Protein AF-A0AB36YIX5-F1 (afdb_monomer_lite)

Sequence (199 aa):
MNTWSRRALLAAGFSLTVTSAAFAALSDVDPGPYTFATGGYPMWYKDSLDQSLELCQSRATSTRAPGAPGAPAYMCTLLPEPGIYDDALPLVFPDNWPPEMFWFLAETSIPQVGNSGYELEVYVAGIEAAFAAENPVDGDQQSFARIRIRASVPRTGTYTITHPYGVETVNVTTAGRRAINITRDIGIGAPGNFQGALG

Secondary structure (DSSP, 8-state):
--PPP--------------------EEEE------GGGTTS-SEEEETTS-EEE-----PBPSSSPPBTTB--BSS----BTTTB-TTS--BTTTB--SEEEEEEEEEEEPPSTT---EEEEEEEEEEEEETTSS--TT-EEEEEEEEEEEEESS-EEEEEEETTEEEEEEESS-EEEEEEEEEEE---STT-TTGGG-

Radius of gyration: 23.55 Å; chains: 1; bounding box: 64×79×47 Å

pLDDT: mean 87.3, std 16.33, range [36.22, 98.25]

Foldseek 3Di:
DDDDDDDDDPPPPPPPPPPPLPQQFFPDFQPDPADQVLLRGTQWIATPVRDIFGFDPDQDADPVDQADVVGGRGPWPQDDDVQAADPVDDDTPPRHHQQKTFSDKDKDWAQDDDVQQWIWHIWIWTWMWHFCVSGSDPQRTWTWIKTWTFIAHADFAWDWDDDPRGIDIDGQPDGGGRSPTDMDTFQTDRRSPHCRRRD

Structure (mmCIF, N/CA/C/O backbone):
data_AF-A0AB36YIX5-F1
#
_entry.id   AF-A0AB36YIX5-F1
#
loop_
_atom_site.group_PDB
_atom_site.id
_atom_site.type_symbol
_atom_site.label_atom_id
_atom_site.label_alt_id
_atom_site.label_comp_id
_atom_site.label_asym_id
_atom_site.label_entity_id
_atom_site.label_seq_id
_atom_site.pdbx_PDB_ins_code
_atom_site.Cartn_x
_atom_site.Cartn_y
_atom_site.Cartn_z
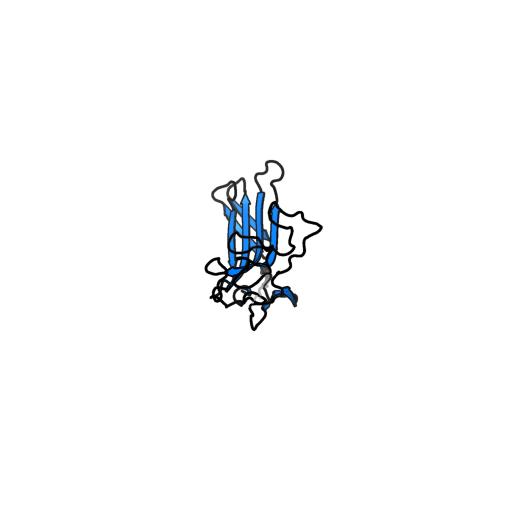_atom_site.occupancy
_atom_site.B_iso_or_equiv
_atom_site.auth_seq_id
_atom_site.auth_comp_id
_atom_site.auth_asym_id
_atom_site.auth_atom_id
_atom_site.pdbx_PDB_model_num
ATOM 1 N N . MET A 1 1 ? -45.916 -58.597 30.330 1.00 36.22 1 MET A N 1
ATOM 2 C CA . MET A 1 1 ? -44.857 -58.638 29.301 1.00 36.22 1 MET A CA 1
ATOM 3 C C . MET A 1 1 ? -44.936 -57.357 28.481 1.00 36.22 1 MET A C 1
ATOM 5 O O . MET A 1 1 ? -45.981 -57.083 27.915 1.00 36.22 1 MET A O 1
ATOM 9 N N . ASN A 1 2 ? -43.847 -56.585 28.529 1.00 38.34 2 ASN A N 1
ATOM 10 C CA . ASN A 1 2 ? -43.435 -55.425 27.724 1.00 38.34 2 ASN A CA 1
ATOM 11 C C . ASN A 1 2 ? -44.326 -54.174 27.615 1.00 38.34 2 ASN A C 1
ATOM 13 O O . ASN A 1 2 ? -45.116 -53.999 26.696 1.00 38.34 2 ASN A O 1
ATOM 17 N N . THR A 1 3 ? -44.029 -53.226 28.506 1.00 40.78 3 THR A N 1
ATOM 18 C CA . THR A 1 3 ? -44.218 -51.778 28.360 1.00 40.78 3 THR A CA 1
ATOM 19 C C . THR A 1 3 ? -43.220 -51.203 27.343 1.00 40.78 3 THR A C 1
ATOM 21 O O . THR A 1 3 ? -42.011 -51.316 27.547 1.00 40.78 3 THR A O 1
ATOM 24 N N . TRP A 1 4 ? -43.691 -50.558 26.273 1.00 40.66 4 TRP A N 1
ATOM 25 C CA . TRP A 1 4 ? -42.842 -49.790 25.351 1.00 40.66 4 TRP A CA 1
ATOM 26 C C . TRP A 1 4 ? -42.808 -48.313 25.760 1.00 40.66 4 TRP A C 1
ATOM 28 O O . TRP A 1 4 ? -43.840 -47.647 25.835 1.00 40.66 4 TRP A O 1
ATOM 38 N N . SER A 1 5 ? -41.610 -47.816 26.063 1.00 46.19 5 SER A N 1
ATOM 39 C CA . SER A 1 5 ? -41.355 -46.446 26.495 1.00 46.19 5 SER A CA 1
ATOM 40 C C . SER A 1 5 ? -41.278 -45.489 25.302 1.00 46.19 5 SER A C 1
ATOM 42 O O . SER A 1 5 ? -40.559 -45.717 24.330 1.00 46.19 5 SER A O 1
ATOM 44 N N . ARG A 1 6 ? -42.013 -44.375 25.397 1.00 49.28 6 ARG A N 1
ATOM 45 C CA . ARG A 1 6 ? -41.872 -43.212 24.513 1.00 49.28 6 ARG A CA 1
ATOM 46 C C . ARG A 1 6 ? -40.511 -42.563 24.776 1.00 49.28 6 ARG A C 1
ATOM 48 O O . ARG A 1 6 ? -40.307 -42.001 25.849 1.00 49.28 6 ARG A O 1
ATOM 55 N N . ARG A 1 7 ? -39.593 -42.611 23.810 1.00 48.25 7 ARG A N 1
ATOM 56 C CA . ARG A 1 7 ? -38.389 -41.767 23.813 1.00 48.25 7 ARG A CA 1
ATOM 57 C C . ARG A 1 7 ? -38.657 -40.526 22.968 1.00 48.25 7 ARG A C 1
ATOM 59 O O . ARG A 1 7 ? -38.750 -40.613 21.749 1.00 48.25 7 ARG A O 1
ATOM 66 N N . ALA A 1 8 ? -38.802 -39.387 23.636 1.00 50.28 8 ALA A N 1
ATOM 67 C CA . ALA A 1 8 ? -38.730 -38.076 23.010 1.00 50.28 8 ALA A CA 1
ATOM 68 C C . ALA A 1 8 ? -37.264 -37.800 22.641 1.00 50.28 8 ALA A C 1
ATOM 70 O O . ALA A 1 8 ? -36.404 -37.730 23.518 1.00 50.28 8 ALA A O 1
ATOM 71 N N . LEU A 1 9 ? -36.974 -37.689 21.346 1.00 44.38 9 LEU A N 1
ATOM 72 C CA . LEU A 1 9 ? -35.690 -37.208 20.842 1.00 44.38 9 LEU A CA 1
ATOM 73 C C . LEU A 1 9 ? -35.750 -35.678 20.796 1.00 44.38 9 LEU A C 1
ATOM 75 O O . LEU A 1 9 ? -36.346 -35.097 19.894 1.00 44.38 9 LEU A O 1
ATOM 79 N N . LEU A 1 10 ? -35.153 -35.033 21.797 1.00 44.28 10 LEU A N 1
ATOM 80 C CA . LEU A 1 10 ? -34.801 -33.618 21.739 1.00 44.28 10 LEU A CA 1
ATOM 81 C C . LEU A 1 10 ? -33.599 -33.483 20.798 1.00 44.28 10 LEU A C 1
ATOM 83 O O . LEU A 1 10 ? -32.466 -33.764 21.183 1.00 44.28 10 LEU A O 1
ATOM 87 N N . ALA A 1 11 ? -33.849 -33.094 19.549 1.00 47.66 11 ALA A N 1
ATOM 88 C CA . ALA A 1 11 ? -32.796 -32.670 18.638 1.00 47.66 11 ALA A CA 1
ATOM 89 C C . ALA A 1 11 ? -32.332 -31.268 19.063 1.00 47.66 11 ALA A C 1
ATOM 91 O O . ALA A 1 11 ? -32.932 -30.261 18.692 1.00 47.66 11 ALA A O 1
ATOM 92 N N . ALA A 1 12 ? -31.288 -31.201 19.890 1.00 50.59 12 ALA A N 1
ATOM 93 C CA . ALA A 1 12 ? -30.555 -29.964 20.111 1.00 50.59 12 ALA A CA 1
ATOM 94 C C . ALA A 1 12 ? -29.824 -29.619 18.804 1.00 50.59 12 ALA A C 1
ATOM 96 O O . ALA A 1 12 ? -28.828 -30.250 18.454 1.00 50.59 1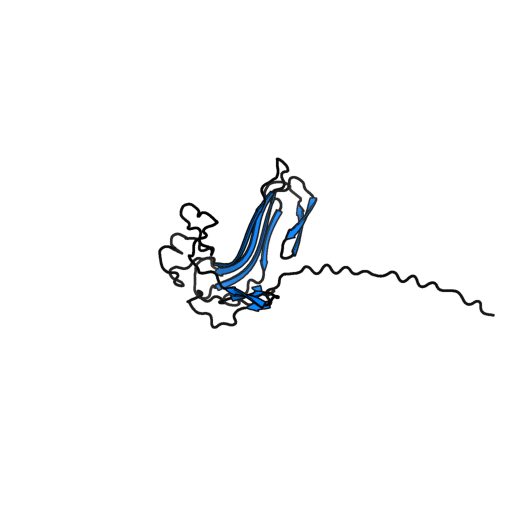2 ALA A O 1
ATOM 97 N N . GLY A 1 13 ? -30.371 -28.664 18.048 1.00 47.12 13 GLY A N 1
ATOM 98 C CA . GLY A 1 13 ? -29.724 -28.108 16.866 1.00 47.12 13 GLY A CA 1
ATOM 99 C C . GLY A 1 13 ? -28.410 -27.452 17.270 1.00 47.12 13 GLY A C 1
ATOM 100 O O . GLY A 1 13 ? -28.402 -26.421 17.938 1.00 47.12 13 GLY A O 1
ATOM 101 N N . PHE A 1 14 ? -27.297 -28.073 16.894 1.00 49.44 14 PHE A N 1
ATOM 102 C CA . PHE A 1 14 ? -25.976 -27.484 17.033 1.00 49.44 14 PHE A CA 1
ATOM 103 C C . PHE A 1 14 ? -25.785 -26.490 15.884 1.00 49.44 14 PHE A C 1
ATOM 105 O O . PHE A 1 14 ? -25.349 -26.850 14.792 1.00 49.44 14 PHE A O 1
ATOM 112 N N . SER A 1 15 ? -26.191 -25.242 16.107 1.00 45.88 15 SER A N 1
ATOM 113 C CA . SER A 1 15 ? -25.926 -24.135 15.191 1.00 45.88 15 SER A CA 1
ATOM 114 C C . SER A 1 15 ? -24.447 -23.770 15.293 1.00 45.88 15 SER A C 1
ATOM 116 O O . SER A 1 15 ? -24.057 -22.945 16.117 1.00 45.88 15 SER A O 1
ATOM 118 N N . LEU A 1 16 ? -23.602 -24.410 14.486 1.00 40.22 16 LEU A N 1
ATOM 119 C CA . LEU A 1 16 ? -22.218 -23.987 14.318 1.00 40.22 16 LEU A CA 1
ATOM 120 C C . LEU A 1 16 ? -22.225 -22.709 13.465 1.00 40.22 16 LEU A C 1
ATOM 122 O O . LEU A 1 16 ? -22.229 -22.769 12.237 1.00 40.22 16 LEU A O 1
ATOM 126 N N . THR A 1 17 ? -22.277 -21.538 14.101 1.00 44.19 17 THR A N 1
ATOM 127 C CA . THR A 1 17 ? -22.011 -20.272 13.410 1.00 44.19 17 THR A CA 1
ATOM 128 C C . THR A 1 17 ? -20.519 -20.206 13.125 1.00 44.19 17 THR A C 1
ATOM 130 O O . THR A 1 17 ? -19.742 -19.692 13.929 1.00 44.19 17 THR A O 1
ATOM 133 N N . VAL A 1 18 ? -20.103 -20.773 11.995 1.00 41.47 18 VAL A N 1
ATOM 134 C CA . VAL A 1 18 ? -18.786 -20.494 11.430 1.00 41.47 18 VAL A CA 1
ATOM 135 C C . VAL A 1 18 ? -18.845 -19.051 10.951 1.00 41.47 18 VAL A C 1
ATOM 137 O O . VAL A 1 18 ? -19.353 -18.763 9.871 1.00 41.47 18 VAL A O 1
ATOM 140 N N . THR A 1 19 ? -18.384 -18.117 11.776 1.00 43.38 19 THR A N 1
ATOM 141 C CA . THR A 1 19 ? -18.016 -16.794 11.283 1.00 43.38 19 THR A CA 1
ATOM 142 C C . THR A 1 19 ? -16.825 -17.019 10.363 1.00 43.38 19 THR A C 1
ATOM 144 O O . THR A 1 19 ? -15.695 -17.128 10.840 1.00 43.38 19 THR A O 1
ATOM 147 N N . SER A 1 20 ? -17.059 -17.178 9.056 1.00 40.56 20 SER A N 1
ATOM 148 C CA . SER A 1 20 ? -15.966 -17.066 8.099 1.00 40.56 20 SER A CA 1
ATOM 149 C C . SER A 1 20 ? -15.418 -15.658 8.278 1.00 40.56 20 SER A C 1
ATOM 151 O O . SER A 1 20 ? -16.105 -14.684 7.963 1.00 40.56 20 SER A O 1
ATOM 153 N N . ALA A 1 21 ? -14.212 -15.529 8.823 1.00 46.25 21 ALA A N 1
ATOM 154 C CA . ALA A 1 21 ? -13.433 -14.339 8.553 1.00 46.25 21 ALA A CA 1
ATOM 155 C C . ALA A 1 21 ? -13.296 -14.316 7.029 1.00 46.25 21 ALA A C 1
ATOM 157 O O . ALA A 1 21 ? -12.630 -15.179 6.458 1.00 46.25 21 ALA A O 1
ATOM 158 N N . ALA A 1 22 ? -14.029 -13.428 6.361 1.00 43.22 22 ALA A N 1
ATOM 159 C CA . ALA A 1 22 ? -13.775 -13.147 4.965 1.00 43.22 22 ALA A CA 1
ATOM 160 C C . ALA A 1 22 ? -12.403 -12.470 4.936 1.00 43.22 22 ALA A C 1
ATOM 162 O O . ALA A 1 22 ? -12.293 -11.256 5.077 1.00 43.22 22 ALA A O 1
ATOM 163 N N . PHE A 1 23 ? -11.343 -13.272 4.854 1.00 55.00 23 PHE A N 1
ATOM 164 C CA . PHE A 1 23 ? -10.085 -12.779 4.334 1.00 55.00 23 PHE A CA 1
ATOM 165 C C . PHE A 1 23 ? -10.415 -12.394 2.900 1.00 55.00 23 PHE A C 1
ATOM 167 O O . PHE A 1 23 ? -10.773 -13.265 2.106 1.00 55.00 23 PHE A O 1
ATOM 174 N N . ALA A 1 24 ? -10.400 -11.101 2.578 1.00 56.53 24 ALA A N 1
ATOM 175 C CA . ALA A 1 24 ? -10.355 -10.729 1.175 1.00 56.53 24 ALA A CA 1
ATOM 176 C C . ALA A 1 24 ? -8.998 -11.237 0.678 1.00 56.53 24 ALA A C 1
ATOM 178 O O . ALA A 1 24 ? -7.955 -10.655 0.972 1.00 56.53 24 ALA A O 1
ATOM 179 N N . ALA A 1 25 ? -9.028 -12.425 0.087 1.00 74.38 25 ALA A N 1
ATOM 180 C CA . ALA A 1 25 ? -7.858 -13.130 -0.380 1.00 74.38 25 ALA A CA 1
ATOM 181 C C . ALA A 1 25 ? -7.600 -12.712 -1.823 1.00 74.38 25 ALA A C 1
ATOM 183 O O . ALA A 1 25 ? -8.529 -12.610 -2.636 1.00 74.38 25 ALA A O 1
ATOM 184 N N . LEU A 1 26 ? -6.331 -12.462 -2.120 1.00 88.75 26 LEU A N 1
ATOM 185 C CA . LEU A 1 26 ? -5.879 -12.346 -3.492 1.00 88.75 26 LEU A CA 1
ATOM 186 C C . LEU A 1 26 ? -5.980 -13.732 -4.127 1.00 88.75 26 LEU A C 1
ATOM 188 O O . LEU A 1 26 ? -5.626 -14.735 -3.512 1.00 88.75 26 LEU A O 1
ATOM 192 N N . SER A 1 27 ? -6.545 -13.788 -5.326 1.00 93.25 27 SER A N 1
ATOM 193 C CA . SER A 1 27 ? -6.766 -15.034 -6.052 1.00 93.25 27 SER A CA 1
ATOM 194 C C . SER A 1 27 ? -5.593 -15.383 -6.958 1.00 93.25 27 SER A C 1
ATOM 196 O O . SER A 1 27 ? -5.349 -16.564 -7.195 1.00 93.25 27 SER A O 1
ATOM 198 N N . ASP A 1 28 ? -4.881 -14.372 -7.461 1.00 95.69 28 ASP A N 1
ATOM 199 C CA . ASP A 1 28 ? -3.805 -14.555 -8.426 1.00 95.69 28 ASP A CA 1
ATOM 200 C C . ASP A 1 28 ? -2.850 -13.349 -8.453 1.00 95.69 28 ASP A C 1
ATOM 202 O O . ASP A 1 28 ? -3.170 -12.256 -7.968 1.00 95.69 28 ASP A O 1
ATOM 206 N N . VAL A 1 29 ? -1.683 -13.550 -9.054 1.00 96.38 29 VAL A N 1
ATOM 207 C CA . VAL A 1 29 ? -0.648 -12.535 -9.282 1.00 96.38 29 VAL A CA 1
ATOM 208 C C . VAL A 1 29 ? -0.112 -12.679 -10.703 1.00 96.38 29 VAL A C 1
ATOM 210 O O . VAL A 1 29 ? -0.074 -13.788 -11.235 1.00 96.38 29 VAL A O 1
ATOM 213 N N . ASP A 1 30 ? 0.310 -11.574 -11.321 1.00 97.56 30 ASP A N 1
ATOM 214 C CA . ASP A 1 30 ? 0.978 -11.615 -12.625 1.00 97.56 30 ASP A CA 1
ATOM 215 C C . ASP A 1 30 ? 2.105 -12.670 -12.623 1.00 97.56 30 ASP A C 1
ATOM 217 O O . ASP A 1 30 ? 3.026 -12.557 -11.814 1.00 97.56 30 ASP A O 1
ATOM 221 N N . PRO A 1 31 ? 2.057 -13.701 -13.491 1.00 95.81 31 PRO A N 1
ATOM 222 C CA . PRO A 1 31 ? 3.061 -14.764 -13.509 1.00 95.81 31 PRO A CA 1
ATOM 223 C C . PRO A 1 31 ? 4.402 -14.320 -14.121 1.00 95.81 31 PRO A C 1
ATOM 225 O O . PRO A 1 31 ? 5.354 -15.105 -14.144 1.00 95.81 31 PRO A O 1
ATOM 228 N N . GLY A 1 32 ? 4.485 -13.089 -14.637 1.00 94.62 32 GLY A N 1
ATOM 229 C CA . GLY A 1 32 ? 5.664 -12.544 -15.295 1.00 94.62 32 GLY A CA 1
ATOM 230 C C . GLY A 1 32 ? 5.749 -12.898 -16.790 1.00 94.62 32 GLY A C 1
ATOM 231 O O . GLY A 1 32 ? 4.788 -13.397 -17.383 1.00 94.62 32 GLY A O 1
ATOM 232 N N . PRO A 1 33 ? 6.904 -12.652 -17.439 1.00 95.12 33 PRO A N 1
ATOM 233 C CA . PRO A 1 33 ? 8.186 -12.255 -16.849 1.00 95.12 33 PRO A CA 1
ATOM 234 C C . PRO A 1 33 ? 8.178 -10.835 -16.273 1.00 95.12 33 PRO A C 1
ATOM 236 O O . PRO A 1 33 ? 7.635 -9.913 -16.878 1.00 95.12 33 PRO A O 1
ATOM 239 N N . TYR A 1 34 ? 8.847 -10.650 -15.134 1.00 95.44 34 TYR A N 1
ATOM 240 C CA . TYR A 1 34 ? 9.014 -9.332 -14.524 1.00 95.44 34 TYR A CA 1
ATOM 241 C C . TYR A 1 34 ? 10.148 -8.572 -15.205 1.00 95.44 34 TYR A C 1
ATOM 243 O O . TYR A 1 34 ? 11.216 -9.125 -15.472 1.00 95.44 34 TYR A O 1
ATOM 251 N N . THR A 1 35 ? 9.915 -7.298 -15.507 1.00 95.19 35 THR A N 1
ATOM 252 C CA . THR A 1 35 ? 10.873 -6.455 -16.232 1.00 95.19 35 THR A CA 1
ATOM 253 C C . THR A 1 35 ? 11.180 -5.195 -15.435 1.00 95.19 35 THR A C 1
ATOM 255 O O . THR A 1 35 ? 10.469 -4.843 -14.495 1.00 95.19 35 THR A O 1
ATOM 258 N N . PHE A 1 36 ? 12.213 -4.455 -15.832 1.00 95.31 36 PHE A N 1
ATOM 259 C CA . PHE A 1 36 ? 12.545 -3.185 -15.179 1.00 95.31 36 PHE A CA 1
ATOM 260 C C . PHE A 1 36 ? 11.502 -2.082 -15.404 1.00 95.31 36 PHE A C 1
ATOM 262 O O . PHE A 1 36 ? 11.523 -1.093 -14.680 1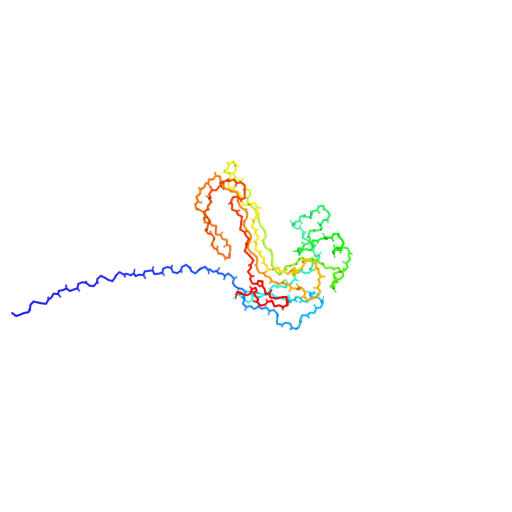.00 95.31 36 PHE A O 1
ATOM 269 N N . ALA A 1 37 ? 10.540 -2.265 -16.319 1.00 93.81 37 ALA A N 1
ATOM 270 C CA . ALA A 1 37 ? 9.392 -1.361 -16.428 1.00 93.81 37 ALA A CA 1
ATOM 271 C C . ALA A 1 37 ? 8.554 -1.331 -15.133 1.00 93.81 37 ALA A C 1
ATOM 273 O O . ALA A 1 37 ? 7.988 -0.299 -14.785 1.00 93.81 37 ALA A O 1
ATOM 274 N N . THR A 1 38 ? 8.523 -2.437 -14.383 1.00 95.50 38 THR A N 1
ATOM 275 C CA . THR A 1 38 ? 7.898 -2.538 -13.056 1.00 95.50 38 THR A CA 1
ATOM 276 C C . THR A 1 38 ? 8.898 -2.623 -11.918 1.00 95.50 38 THR A C 1
ATOM 278 O O . THR A 1 38 ? 8.508 -2.962 -10.811 1.00 95.50 38 THR A O 1
ATOM 281 N N . GLY A 1 39 ? 10.184 -2.357 -12.156 1.00 96.00 39 GLY A N 1
ATOM 282 C CA . GLY A 1 39 ? 11.221 -2.546 -11.138 1.00 96.00 39 GLY A CA 1
ATOM 283 C C . GLY A 1 39 ? 11.431 -4.008 -10.728 1.00 96.00 39 GLY A C 1
ATOM 284 O O . GLY A 1 39 ? 11.913 -4.280 -9.632 1.00 96.00 39 GLY A O 1
ATOM 285 N N . GLY A 1 40 ? 11.051 -4.959 -11.591 1.00 96.38 40 GLY A N 1
ATOM 286 C CA . GLY A 1 40 ? 11.124 -6.393 -11.303 1.00 96.38 40 GLY A CA 1
ATOM 287 C C . GLY A 1 40 ? 9.948 -6.941 -10.487 1.00 96.38 40 GLY A C 1
ATOM 288 O O . GLY A 1 40 ? 9.998 -8.096 -10.076 1.00 96.38 40 GLY A O 1
ATOM 289 N N . TYR A 1 41 ? 8.889 -6.151 -10.280 1.00 97.81 41 TYR A N 1
ATOM 290 C CA . TYR A 1 41 ? 7.667 -6.572 -9.590 1.00 97.81 41 TYR A CA 1
ATOM 291 C C . TYR A 1 41 ? 6.578 -7.095 -10.554 1.00 97.81 41 TYR A C 1
ATOM 293 O O . TYR A 1 41 ? 6.595 -6.761 -11.745 1.00 97.81 41 TYR A O 1
ATOM 301 N N . PRO A 1 42 ? 5.589 -7.861 -10.052 1.00 97.38 42 PRO A N 1
ATOM 302 C CA . PRO A 1 42 ? 4.370 -8.204 -10.783 1.00 97.38 42 PRO A CA 1
ATOM 303 C C . PRO A 1 42 ? 3.635 -6.966 -11.301 1.00 97.38 42 PRO A C 1
ATOM 305 O O . PRO A 1 42 ? 3.473 -5.983 -10.574 1.00 97.38 42 PRO A O 1
ATOM 308 N N . MET A 1 43 ? 3.115 -7.019 -12.530 1.00 96.94 43 MET A N 1
ATOM 309 C CA . MET A 1 43 ? 2.279 -5.937 -13.060 1.00 96.94 43 MET A CA 1
ATOM 310 C C . MET A 1 43 ? 1.015 -5.743 -12.226 1.00 96.94 43 MET A C 1
ATOM 312 O O . MET A 1 43 ? 0.599 -4.605 -12.040 1.00 96.94 43 MET A O 1
ATOM 316 N N . TRP A 1 44 ? 0.406 -6.824 -11.733 1.00 97.62 44 TRP A N 1
ATOM 317 C CA . TRP A 1 44 ? -0.879 -6.783 -11.041 1.00 97.62 44 TRP A CA 1
ATOM 318 C C . TRP A 1 44 ? -1.018 -7.853 -9.954 1.00 97.62 44 TRP A C 1
ATOM 320 O O . TRP A 1 44 ? -0.403 -8.918 -10.023 1.00 97.62 44 TRP A O 1
ATOM 330 N N . TYR A 1 45 ? -1.908 -7.573 -9.001 1.00 97.38 45 TYR A N 1
ATOM 331 C CA . TYR A 1 45 ? -2.547 -8.563 -8.130 1.00 97.38 45 TYR A CA 1
ATOM 332 C C . TYR A 1 45 ? -4.045 -8.586 -8.388 1.00 97.38 45 TYR A C 1
ATOM 334 O O . TYR A 1 45 ? -4.642 -7.549 -8.687 1.00 97.38 45 TYR A O 1
ATOM 342 N N . LYS A 1 46 ? -4.647 -9.767 -8.267 1.00 96.06 46 LYS A N 1
ATOM 343 C CA . LYS A 1 46 ? -6.064 -9.989 -8.531 1.00 96.06 46 LYS A CA 1
ATOM 344 C C . LYS A 1 46 ? -6.781 -10.466 -7.282 1.00 96.06 46 LYS A C 1
ATOM 346 O O . LYS A 1 46 ? -6.269 -11.307 -6.550 1.00 96.06 46 LYS A O 1
ATOM 351 N N . ASP A 1 47 ? -7.980 -9.953 -7.051 1.00 92.81 47 ASP A N 1
ATOM 352 C CA . ASP A 1 47 ? -8.835 -10.383 -5.950 1.00 92.81 47 ASP A CA 1
ATOM 353 C C . ASP A 1 47 ? -9.760 -11.557 -6.327 1.00 92.81 47 ASP A C 1
ATOM 355 O O . ASP A 1 47 ? -9.826 -12.025 -7.466 1.00 92.81 47 ASP A O 1
ATOM 359 N N . SER A 1 48 ? -10.501 -12.071 -5.347 1.00 89.81 48 SER A N 1
ATOM 360 C CA . SER A 1 48 ? -11.491 -13.140 -5.564 1.00 89.81 48 SER A CA 1
ATOM 361 C C . SER A 1 48 ? -12.687 -12.761 -6.456 1.00 89.81 48 SER A C 1
ATOM 363 O O . SER A 1 48 ? -13.464 -13.640 -6.828 1.00 89.81 48 SER A O 1
ATOM 365 N N . LEU A 1 49 ? -12.849 -11.478 -6.796 1.00 90.81 49 LEU A N 1
ATOM 366 C CA . LEU A 1 49 ? -13.895 -10.961 -7.681 1.00 90.81 49 LEU A CA 1
ATOM 367 C C . LEU A 1 49 ? -13.387 -10.756 -9.119 1.00 90.81 49 LEU A C 1
ATOM 369 O O . LEU A 1 49 ? -14.089 -10.153 -9.929 1.00 90.81 49 LEU A O 1
ATOM 373 N N . ASP A 1 50 ? -12.198 -11.282 -9.436 1.00 93.00 50 ASP A N 1
ATOM 374 C CA . ASP A 1 50 ? -11.510 -11.153 -10.728 1.00 93.00 50 ASP A CA 1
ATOM 375 C C . ASP A 1 50 ? -11.092 -9.706 -11.062 1.00 93.00 50 ASP A C 1
ATOM 377 O O . ASP A 1 50 ? -10.724 -9.393 -12.196 1.00 93.00 50 ASP A O 1
ATOM 381 N N . GLN A 1 51 ? -11.083 -8.811 -10.068 1.00 94.88 51 GLN A N 1
ATOM 382 C CA . GLN A 1 51 ? -10.569 -7.458 -10.226 1.00 94.88 51 GLN A CA 1
ATOM 383 C C . GLN A 1 51 ? -9.056 -7.457 -10.032 1.00 94.88 51 GLN A C 1
ATOM 385 O O . GLN A 1 51 ? -8.543 -7.868 -8.994 1.00 94.88 51 GLN A O 1
ATOM 390 N N . SER A 1 52 ? -8.338 -6.967 -11.042 1.00 96.88 52 SER A N 1
ATOM 391 C CA . SER A 1 52 ? -6.883 -6.809 -10.995 1.00 96.88 52 SER A CA 1
ATOM 392 C C . SER A 1 52 ? -6.519 -5.345 -10.787 1.00 96.88 52 SER A C 1
ATOM 394 O O . SER A 1 52 ? -7.072 -4.470 -11.457 1.00 96.88 52 SER A O 1
ATOM 396 N N . LEU A 1 53 ? -5.595 -5.083 -9.868 1.00 96.06 53 LEU A N 1
ATOM 397 C CA . LEU A 1 53 ? -5.013 -3.763 -9.647 1.00 96.06 53 LEU A CA 1
ATOM 398 C C . LEU A 1 53 ? -3.545 -3.795 -10.045 1.00 96.06 53 LEU A C 1
ATOM 400 O O . LEU A 1 53 ? -2.815 -4.703 -9.646 1.00 96.06 53 LEU A O 1
ATOM 404 N N . GLU A 1 54 ? -3.138 -2.820 -10.853 1.00 96.69 54 GLU A N 1
ATOM 405 C CA . GLU A 1 54 ? -1.761 -2.692 -11.320 1.00 96.69 54 GLU A CA 1
ATOM 406 C C . GLU A 1 54 ? -0.859 -2.011 -10.285 1.00 96.69 54 GLU A C 1
ATOM 408 O O . GLU A 1 54 ? -1.340 -1.263 -9.430 1.00 96.69 54 GLU A O 1
ATOM 413 N N . LEU A 1 55 ? 0.454 -2.245 -10.368 1.00 97.62 55 LEU A N 1
ATOM 414 C CA . LEU A 1 55 ? 1.423 -1.505 -9.564 1.00 97.62 55 LEU A CA 1
ATOM 415 C C . LEU A 1 55 ? 1.337 -0.021 -9.937 1.00 97.62 55 LEU A C 1
ATOM 417 O O . LEU A 1 55 ? 1.604 0.368 -11.074 1.00 97.62 55 LEU A O 1
ATOM 421 N N . CYS A 1 56 ? 0.961 0.822 -8.981 1.00 96.25 56 CYS A N 1
ATOM 422 C CA . CYS A 1 56 ? 0.629 2.212 -9.259 1.00 96.25 56 CYS A CA 1
ATOM 423 C C . CYS A 1 56 ? 1.901 3.041 -9.517 1.00 96.25 56 CYS A C 1
ATOM 425 O O . CYS A 1 56 ? 2.645 3.357 -8.592 1.00 96.25 56 CYS A O 1
ATOM 427 N N . GLN A 1 57 ? 2.130 3.433 -10.775 1.00 95.31 57 GLN A N 1
ATOM 428 C CA . GLN A 1 57 ? 3.297 4.227 -11.210 1.00 95.31 57 GLN A CA 1
ATOM 429 C C . GLN A 1 57 ? 2.939 5.632 -11.725 1.00 95.31 57 GLN A C 1
ATOM 431 O O . GLN A 1 57 ? 3.807 6.412 -12.123 1.00 95.31 57 GLN A O 1
ATOM 436 N N . SER A 1 58 ? 1.650 5.969 -11.755 1.00 92.19 58 SER A N 1
ATOM 437 C CA . SER A 1 58 ? 1.155 7.232 -12.298 1.00 92.19 58 SER A CA 1
ATOM 438 C C . SER A 1 58 ? 1.521 8.437 -11.428 1.00 92.19 58 SER A C 1
ATOM 440 O O . SER A 1 58 ? 1.274 8.468 -10.224 1.00 92.19 58 SER A O 1
ATOM 442 N N . ARG A 1 59 ? 2.008 9.495 -12.083 1.00 91.00 59 ARG A N 1
ATOM 443 C CA . ARG A 1 59 ? 2.202 10.836 -11.501 1.00 91.00 59 ARG A CA 1
ATOM 444 C C . ARG A 1 59 ? 1.010 11.766 -11.736 1.00 91.00 59 ARG A C 1
ATOM 446 O O . ARG A 1 59 ? 1.129 12.985 -11.621 1.00 91.00 59 ARG A O 1
ATOM 453 N N . ALA A 1 60 ? -0.150 11.222 -12.103 1.00 91.12 60 ALA A N 1
ATOM 454 C CA . ALA A 1 60 ? -1.368 12.016 -12.199 1.00 91.12 60 ALA A CA 1
ATOM 455 C C . ALA A 1 60 ? -1.731 12.568 -10.816 1.00 91.12 60 ALA A C 1
ATOM 457 O O . ALA A 1 60 ? -1.751 11.823 -9.836 1.00 91.12 60 ALA A O 1
ATOM 458 N N . THR A 1 61 ? -2.024 13.864 -10.731 1.00 90.50 61 THR A N 1
ATOM 459 C CA . THR A 1 61 ? -2.398 14.505 -9.471 1.00 90.50 61 THR A CA 1
ATOM 460 C C . THR A 1 61 ? -3.906 14.479 -9.253 1.00 90.50 61 THR A C 1
ATOM 462 O O . THR A 1 61 ? -4.704 14.653 -10.177 1.00 90.50 61 THR A O 1
ATOM 465 N N . SER A 1 62 ? -4.316 14.262 -8.006 1.00 88.19 62 SER A N 1
ATOM 466 C CA . SER A 1 62 ? -5.718 14.317 -7.612 1.00 88.19 62 SER A CA 1
ATOM 467 C C . SER A 1 62 ? -6.232 15.756 -7.651 1.00 88.19 62 SER A C 1
ATOM 469 O O . SER A 1 62 ? -5.653 16.658 -7.054 1.00 88.19 62 SER A O 1
ATOM 471 N N . THR A 1 63 ? -7.385 15.973 -8.285 1.00 88.38 63 THR A N 1
ATOM 472 C CA . THR A 1 63 ? -8.112 17.255 -8.208 1.00 88.38 63 THR A CA 1
ATOM 473 C C . THR A 1 63 ? -8.916 17.405 -6.914 1.00 88.38 63 THR A C 1
ATOM 475 O O . THR A 1 63 ? -9.494 18.461 -6.666 1.00 88.38 63 THR A O 1
ATOM 478 N N . ARG A 1 64 ? -8.992 16.342 -6.101 1.00 88.56 64 ARG A N 1
ATOM 479 C CA . ARG A 1 64 ? -9.828 16.262 -4.892 1.00 88.56 64 ARG A CA 1
ATOM 480 C C . ARG A 1 64 ? -9.029 16.267 -3.594 1.00 88.56 64 ARG A C 1
ATOM 482 O O . ARG A 1 64 ? -9.605 16.545 -2.548 1.00 88.56 64 ARG A O 1
ATOM 489 N N . ALA A 1 65 ? -7.741 15.943 -3.655 1.00 83.31 65 ALA A N 1
ATOM 490 C CA . ALA A 1 65 ? -6.846 15.930 -2.508 1.00 83.31 65 ALA A CA 1
ATOM 491 C C . ALA A 1 65 ? -5.702 16.924 -2.757 1.00 83.31 65 ALA A C 1
ATOM 493 O O . ALA A 1 65 ? -5.058 16.834 -3.802 1.00 83.31 65 ALA A O 1
ATOM 494 N N . PRO A 1 66 ? -5.458 17.888 -1.852 1.00 81.69 66 PRO A N 1
ATOM 495 C CA . PRO A 1 66 ? -4.305 18.770 -1.968 1.00 81.69 66 PRO A CA 1
ATOM 496 C C . PRO A 1 66 ? -3.008 17.994 -1.699 1.00 81.69 66 PRO A C 1
ATOM 498 O O . PRO A 1 66 ? -3.007 17.009 -0.963 1.00 81.69 66 PRO A O 1
ATOM 501 N N . GLY A 1 67 ? -1.902 18.455 -2.285 1.00 77.31 67 GLY A N 1
ATOM 502 C CA . GLY A 1 67 ? -0.575 17.902 -2.003 1.00 77.31 67 GLY A CA 1
ATOM 503 C C . GLY A 1 67 ? -0.062 18.359 -0.640 1.00 77.31 67 GLY A C 1
ATOM 504 O O . GLY A 1 67 ? -0.653 19.237 -0.004 1.00 77.31 67 GLY A O 1
ATOM 505 N N . ALA A 1 68 ? 1.068 17.804 -0.216 1.00 77.50 68 ALA A N 1
ATOM 506 C CA . ALA A 1 68 ? 1.796 18.279 0.955 1.00 77.50 68 ALA A CA 1
ATOM 507 C C . ALA A 1 68 ? 2.964 19.192 0.525 1.00 77.50 68 ALA A C 1
ATOM 509 O O . ALA A 1 68 ? 3.402 19.146 -0.628 1.00 77.50 68 ALA A O 1
ATOM 510 N N . PRO A 1 69 ? 3.500 20.048 1.414 1.00 78.06 69 PRO A N 1
ATOM 511 C CA . PRO A 1 69 ? 4.713 20.803 1.112 1.00 78.06 69 PRO A CA 1
ATOM 512 C C . PRO A 1 69 ? 5.851 19.862 0.690 1.00 78.06 69 PRO A C 1
ATOM 514 O O . PRO A 1 69 ? 6.230 18.980 1.453 1.00 78.06 69 PRO A O 1
ATOM 517 N N . GLY A 1 70 ? 6.381 20.046 -0.522 1.00 74.62 70 GLY A N 1
ATOM 518 C CA . GLY A 1 70 ? 7.450 19.200 -1.065 1.00 74.62 70 GLY A CA 1
ATOM 519 C C . GLY A 1 70 ? 7.007 17.833 -1.603 1.00 74.62 70 GLY A C 1
ATOM 520 O O . GLY A 1 70 ? 7.871 17.063 -1.997 1.00 74.62 70 GLY A O 1
ATOM 521 N N . ALA A 1 71 ? 5.702 17.534 -1.653 1.00 74.50 71 ALA A N 1
ATOM 522 C CA . ALA A 1 71 ? 5.182 16.292 -2.226 1.00 74.50 71 ALA A CA 1
ATOM 523 C C . ALA A 1 71 ? 3.888 16.549 -3.028 1.00 74.50 71 ALA A C 1
ATOM 525 O O . ALA A 1 71 ? 2.866 16.955 -2.454 1.00 74.50 71 ALA A O 1
ATOM 526 N N . PRO A 1 72 ? 3.890 16.327 -4.353 1.00 79.12 72 PRO A N 1
ATOM 527 C CA . PRO A 1 72 ? 2.688 16.466 -5.169 1.00 79.12 72 PRO A CA 1
ATOM 528 C C . PRO A 1 72 ? 1.572 15.505 -4.739 1.00 79.12 72 PRO A C 1
ATOM 530 O O . PRO A 1 72 ? 1.823 14.435 -4.193 1.00 79.12 72 PRO A O 1
ATOM 533 N N . ALA A 1 73 ? 0.317 15.865 -5.025 1.00 85.12 73 ALA A N 1
ATOM 534 C CA . ALA A 1 73 ? -0.858 15.033 -4.740 1.00 85.12 73 ALA A CA 1
ATOM 535 C C . ALA A 1 73 ? -1.023 13.879 -5.739 1.00 85.12 73 ALA A C 1
ATOM 537 O O . ALA A 1 73 ? -2.091 13.740 -6.342 1.00 85.12 73 ALA A O 1
ATOM 538 N N . TYR A 1 74 ? 0.033 13.111 -5.995 1.00 90.19 74 TYR A N 1
ATOM 539 C CA . TYR A 1 74 ? -0.043 11.971 -6.900 1.00 90.19 74 TYR A CA 1
ATOM 540 C C . TYR A 1 74 ? -1.119 10.984 -6.434 1.00 90.19 74 TYR A C 1
ATOM 542 O O . TYR A 1 74 ? -1.309 10.762 -5.241 1.00 90.19 74 TYR A O 1
ATOM 550 N N . MET A 1 75 ? -1.859 10.415 -7.387 1.00 88.88 75 MET A N 1
ATOM 551 C CA . MET A 1 75 ? -2.840 9.368 -7.094 1.00 88.88 75 MET A CA 1
ATOM 552 C C . MET A 1 75 ? -2.167 8.066 -6.647 1.00 88.88 75 MET A C 1
ATOM 554 O O . MET A 1 75 ? -2.765 7.310 -5.888 1.00 88.88 75 MET A O 1
ATOM 558 N N . CYS A 1 76 ? -0.937 7.825 -7.103 1.00 92.31 76 CYS A N 1
ATOM 559 C CA . CYS A 1 76 ? -0.065 6.783 -6.582 1.00 92.31 76 CYS A CA 1
ATOM 560 C C . CYS A 1 76 ? 0.826 7.355 -5.476 1.00 92.31 76 CYS A C 1
ATOM 562 O O . CYS A 1 76 ? 1.348 8.462 -5.613 1.00 92.31 76 CYS A O 1
ATOM 564 N N . THR A 1 77 ? 1.062 6.585 -4.416 1.00 90.00 77 THR A N 1
ATOM 565 C CA . THR A 1 77 ? 2.021 6.950 -3.365 1.00 90.00 77 THR A CA 1
ATOM 566 C C . THR A 1 77 ? 3.447 6.779 -3.885 1.00 90.00 77 THR A C 1
ATOM 568 O O . THR A 1 77 ? 4.038 5.714 -3.758 1.00 90.00 77 THR A O 1
ATOM 571 N N . LEU A 1 78 ? 3.978 7.828 -4.516 1.00 91.62 78 LEU A N 1
ATOM 572 C CA . LEU A 1 78 ? 5.344 7.905 -5.042 1.00 91.62 78 LEU A CA 1
ATOM 573 C C . LEU A 1 78 ? 6.107 8.978 -4.260 1.00 91.62 78 LEU A C 1
ATOM 575 O O . LEU A 1 78 ? 6.259 10.104 -4.738 1.00 91.62 78 LEU A O 1
ATOM 579 N N . LEU A 1 79 ? 6.494 8.662 -3.024 1.00 88.75 79 LEU A N 1
ATOM 580 C CA . LEU A 1 79 ? 7.085 9.639 -2.108 1.00 88.75 79 LEU A CA 1
ATOM 581 C C . LEU A 1 79 ? 8.528 9.970 -2.516 1.00 88.75 79 LEU A C 1
ATOM 583 O O . LEU A 1 79 ? 9.348 9.053 -2.568 1.00 88.75 79 LEU A O 1
ATOM 587 N N . PRO A 1 80 ? 8.857 11.249 -2.789 1.00 91.25 80 PRO A N 1
ATOM 588 C CA . PRO A 1 80 ? 10.236 11.665 -3.017 1.00 91.25 80 PRO A CA 1
ATOM 589 C C . PRO A 1 80 ? 11.106 11.369 -1.796 1.00 91.25 80 PRO A C 1
ATOM 591 O O . PRO A 1 80 ? 10.728 11.684 -0.666 1.00 91.25 80 PRO A O 1
ATOM 594 N N . GLU A 1 81 ? 12.297 10.828 -2.034 1.00 91.62 81 GLU A N 1
ATOM 595 C CA . GLU A 1 81 ? 13.284 10.559 -0.996 1.00 91.62 81 GLU A CA 1
ATOM 596 C C . GLU A 1 81 ? 14.668 11.048 -1.447 1.00 91.62 81 GLU A C 1
ATOM 598 O O . GLU A 1 81 ? 15.219 10.523 -2.421 1.00 91.62 81 GLU A O 1
ATOM 603 N N . PRO A 1 82 ? 15.248 12.066 -0.777 1.00 91.81 82 PRO A N 1
ATOM 604 C CA . PRO A 1 82 ? 16.518 12.652 -1.186 1.00 91.81 82 PRO A CA 1
ATOM 605 C C . PRO A 1 82 ? 17.638 11.614 -1.319 1.00 91.81 82 PRO A C 1
ATOM 607 O O . PRO A 1 82 ? 18.032 10.978 -0.347 1.00 91.81 82 PRO A O 1
ATOM 610 N N . GLY A 1 83 ? 18.191 11.495 -2.527 1.00 93.38 83 GLY A N 1
ATOM 611 C CA . GLY A 1 83 ? 19.260 10.542 -2.840 1.00 93.38 83 GLY A CA 1
ATOM 612 C C . GLY A 1 83 ? 18.787 9.144 -3.252 1.00 93.38 83 GLY A C 1
ATOM 613 O O . GLY A 1 83 ? 19.641 8.339 -3.609 1.00 93.38 83 GLY A O 1
ATOM 614 N N . ILE A 1 84 ? 17.475 8.872 -3.244 1.00 94.81 84 ILE A N 1
ATOM 615 C CA . ILE A 1 84 ? 16.879 7.596 -3.679 1.00 94.81 84 ILE A CA 1
ATOM 616 C C . ILE A 1 84 ? 15.891 7.814 -4.831 1.00 94.81 84 ILE A C 1
ATOM 618 O O . ILE A 1 84 ? 16.032 7.211 -5.893 1.00 94.81 84 ILE A O 1
ATOM 622 N N . TYR A 1 85 ? 14.906 8.696 -4.644 1.00 94.94 85 TYR A N 1
ATOM 623 C CA . TYR A 1 85 ? 13.889 8.990 -5.649 1.00 94.94 85 TYR A CA 1
ATOM 624 C C . TYR A 1 85 ? 13.603 10.488 -5.739 1.00 94.94 85 TYR A C 1
ATOM 626 O O . TYR A 1 85 ? 13.123 11.111 -4.791 1.00 94.94 85 TYR A O 1
ATOM 634 N N . ASP A 1 86 ? 13.868 11.046 -6.915 1.00 94.19 86 ASP A N 1
ATOM 635 C CA . ASP A 1 86 ? 13.500 12.394 -7.330 1.00 94.19 86 ASP A CA 1
ATOM 636 C C . ASP A 1 86 ? 12.315 12.310 -8.306 1.00 94.19 86 ASP A C 1
ATOM 638 O O . ASP A 1 86 ? 12.413 11.775 -9.419 1.00 94.19 86 ASP A O 1
ATOM 642 N N . ASP A 1 87 ? 11.169 12.848 -7.892 1.00 92.69 87 ASP A N 1
ATOM 643 C CA . ASP A 1 87 ? 9.939 12.824 -8.679 1.00 92.69 87 ASP A CA 1
ATOM 644 C C . ASP A 1 87 ? 9.942 13.816 -9.856 1.00 92.69 87 ASP A C 1
ATOM 646 O O . ASP A 1 87 ? 9.064 13.740 -10.724 1.00 92.69 87 ASP A O 1
ATOM 650 N N . ALA A 1 88 ? 10.959 14.680 -9.957 1.00 92.00 88 ALA A N 1
ATOM 651 C CA . ALA A 1 88 ? 11.221 15.503 -11.134 1.00 92.00 88 ALA A CA 1
ATOM 652 C C . ALA A 1 88 ? 11.935 14.732 -12.262 1.00 92.00 88 ALA A C 1
ATOM 654 O O . ALA A 1 88 ? 11.905 15.163 -13.418 1.00 92.00 88 ALA A O 1
ATOM 655 N N . LEU A 1 89 ? 12.552 13.585 -11.960 1.00 94.56 89 LEU A N 1
ATOM 656 C CA . LEU A 1 89 ? 13.245 12.729 -12.929 1.00 94.56 89 LEU A CA 1
ATOM 657 C C . LEU A 1 89 ? 12.366 11.543 -13.352 1.00 94.56 89 LEU A C 1
ATOM 659 O O . LEU A 1 89 ? 11.466 11.167 -12.605 1.00 94.56 89 LEU A O 1
ATOM 663 N N . PRO A 1 90 ? 12.560 10.926 -14.532 1.00 93.81 90 PRO A N 1
ATOM 664 C CA . PRO A 1 90 ? 11.794 9.744 -14.938 1.00 93.81 90 PRO A CA 1
ATOM 665 C C . PRO A 1 90 ? 11.932 8.581 -13.947 1.00 93.81 90 PRO A C 1
ATOM 667 O O . PRO A 1 90 ? 12.983 8.411 -13.336 1.00 93.81 90 PRO A O 1
ATOM 670 N N . LEU A 1 91 ? 10.879 7.774 -13.806 1.00 94.38 91 LEU A N 1
ATOM 671 C CA . LEU A 1 91 ? 10.917 6.550 -13.007 1.00 94.38 91 LEU A CA 1
ATOM 672 C C . LEU A 1 91 ? 11.766 5.499 -13.745 1.00 94.38 91 LEU A C 1
ATOM 674 O O . LEU A 1 91 ? 11.367 5.030 -14.811 1.00 94.38 91 LEU A O 1
ATOM 678 N N . VAL A 1 92 ? 12.947 5.175 -13.216 1.00 96.00 92 VAL A N 1
ATOM 679 C CA . VAL A 1 92 ? 13.915 4.258 -13.844 1.00 96.00 92 VAL A CA 1
ATOM 680 C C . VAL A 1 92 ? 14.494 3.356 -12.769 1.00 96.00 92 VAL A C 1
ATOM 682 O O . VAL A 1 92 ? 15.173 3.829 -11.868 1.00 96.00 92 VAL A O 1
ATOM 685 N N . PHE A 1 93 ? 14.242 2.056 -12.855 1.00 96.94 93 PHE A N 1
ATOM 686 C CA . PHE A 1 93 ? 14.831 1.099 -11.925 1.00 96.94 93 PHE A CA 1
ATOM 687 C C . PHE A 1 93 ? 16.261 0.706 -12.350 1.00 96.94 93 PHE A C 1
ATOM 689 O O . PHE A 1 93 ? 16.463 0.450 -13.542 1.00 96.94 93 PHE A O 1
ATOM 696 N N . PRO A 1 94 ? 17.235 0.591 -11.422 1.00 96.00 94 PRO A N 1
ATOM 697 C CA . PRO A 1 94 ? 17.162 0.938 -9.994 1.00 96.00 94 PRO A CA 1
ATOM 698 C C . PRO A 1 94 ? 17.523 2.404 -9.681 1.00 96.00 94 PRO A C 1
ATOM 700 O O . PRO A 1 94 ? 17.384 2.827 -8.540 1.00 96.00 94 PRO A O 1
ATOM 703 N N . ASP A 1 95 ? 17.980 3.176 -10.671 1.00 95.62 95 ASP A N 1
ATOM 704 C CA . ASP A 1 95 ? 18.656 4.468 -10.468 1.00 95.62 95 ASP A CA 1
ATOM 705 C C . ASP A 1 95 ? 17.784 5.594 -9.872 1.00 95.62 95 ASP A C 1
ATOM 707 O O . ASP A 1 95 ? 18.295 6.443 -9.147 1.00 95.62 95 ASP A O 1
ATOM 711 N N . ASN A 1 96 ? 16.492 5.648 -10.205 1.00 97.00 96 ASN A N 1
ATOM 712 C CA . ASN A 1 96 ? 15.530 6.628 -9.697 1.00 97.00 96 ASN A CA 1
ATOM 713 C C . ASN A 1 96 ? 14.171 5.953 -9.474 1.00 97.00 96 ASN A C 1
ATOM 715 O O . ASN A 1 96 ? 13.278 6.010 -10.331 1.00 97.00 96 ASN A O 1
ATOM 719 N N . TRP A 1 97 ? 14.030 5.288 -8.329 1.00 97.00 97 TRP A N 1
ATOM 720 C CA . TRP A 1 97 ? 12.883 4.441 -8.005 1.00 97.00 97 TRP A CA 1
ATOM 721 C C . TRP A 1 97 ? 12.474 4.605 -6.531 1.00 97.00 97 TRP A C 1
ATOM 723 O O . TRP A 1 97 ? 13.351 4.580 -5.671 1.00 97.00 97 TRP A O 1
ATOM 733 N N . PRO A 1 98 ? 11.181 4.774 -6.193 1.00 95.56 98 PRO A N 1
ATOM 734 C CA . PRO A 1 98 ? 10.746 4.842 -4.802 1.00 95.56 98 PRO A CA 1
ATOM 735 C C . PRO A 1 98 ? 11.059 3.537 -4.055 1.00 95.56 98 PRO A C 1
ATOM 737 O O . PRO A 1 98 ? 10.845 2.458 -4.612 1.00 95.56 98 PRO A O 1
ATOM 740 N N . PRO A 1 99 ? 11.498 3.595 -2.789 1.00 95.12 99 PRO A N 1
ATOM 741 C CA . PRO A 1 99 ? 11.755 2.391 -1.995 1.00 95.12 99 PRO A CA 1
ATOM 742 C C . PRO A 1 99 ? 10.475 1.609 -1.655 1.00 95.12 99 PRO A C 1
ATOM 744 O O . PRO A 1 99 ? 10.539 0.421 -1.344 1.00 95.12 99 PRO A O 1
ATOM 747 N N . GLU A 1 100 ? 9.312 2.260 -1.745 1.00 94.31 100 GLU A N 1
ATOM 748 C CA . GLU A 1 100 ? 8.000 1.674 -1.479 1.00 94.31 100 GLU A CA 1
ATOM 749 C C . GLU A 1 100 ? 6.992 2.114 -2.554 1.00 94.31 100 GLU A C 1
ATOM 751 O O . GLU A 1 100 ? 6.918 3.290 -2.922 1.00 94.31 100 GLU A O 1
ATOM 756 N N . MET A 1 101 ? 6.215 1.162 -3.072 1.00 96.25 101 MET A N 1
ATOM 757 C CA . MET A 1 101 ? 5.134 1.371 -4.044 1.00 96.25 101 MET A CA 1
ATOM 758 C C . MET A 1 101 ? 3.965 0.422 -3.747 1.00 96.25 101 MET A C 1
ATOM 760 O O . MET A 1 101 ? 4.089 -0.486 -2.931 1.00 96.25 101 MET A O 1
ATOM 764 N N . PHE A 1 102 ? 2.809 0.607 -4.395 1.00 97.25 102 PHE A N 1
ATOM 765 C CA . PHE A 1 102 ? 1.586 -0.108 -4.012 1.00 97.25 102 PHE A CA 1
ATOM 766 C C . PHE A 1 102 ? 0.748 -0.536 -5.216 1.00 97.25 102 PHE A C 1
ATOM 768 O O . PHE A 1 102 ? 0.524 0.255 -6.134 1.00 97.25 102 PHE A O 1
ATOM 775 N N . TRP A 1 103 ? 0.212 -1.758 -5.171 1.00 97.12 103 TRP A N 1
ATOM 776 C CA . TRP A 1 103 ? -0.921 -2.166 -6.021 1.00 97.12 103 TRP A CA 1
ATOM 777 C C . TRP A 1 103 ? -2.252 -1.688 -5.437 1.00 97.12 103 TRP A C 1
ATOM 779 O O . TRP A 1 103 ? -3.216 -1.419 -6.147 1.00 97.12 103 TRP A O 1
ATOM 789 N N . PHE A 1 104 ? -2.301 -1.568 -4.113 1.00 93.25 104 PHE A N 1
ATOM 790 C CA . PHE A 1 104 ? -3.441 -1.061 -3.369 1.00 93.25 104 PHE A CA 1
ATOM 791 C C . PHE A 1 104 ? -2.943 -0.411 -2.084 1.00 93.25 104 PHE A C 1
ATOM 793 O O . PHE A 1 104 ? -2.100 -0.979 -1.391 1.00 93.25 104 PHE A O 1
ATOM 800 N N . LEU A 1 105 ? -3.498 0.752 -1.751 1.00 94.31 105 LEU A N 1
ATOM 801 C CA . LEU A 1 105 ? -3.301 1.406 -0.467 1.00 94.31 105 LEU A CA 1
ATOM 802 C C . LEU A 1 105 ? -4.604 2.082 -0.044 1.00 94.31 105 LEU A C 1
ATOM 804 O O . LEU A 1 105 ? -5.150 2.922 -0.758 1.00 94.31 105 LEU A O 1
ATOM 808 N N . ALA A 1 106 ? -5.081 1.731 1.140 1.00 93.31 106 ALA A N 1
ATOM 809 C CA . ALA A 1 106 ? -6.146 2.423 1.837 1.00 93.31 106 ALA A CA 1
ATOM 810 C C . ALA A 1 106 ? -5.636 2.851 3.207 1.00 93.31 106 ALA A C 1
ATOM 812 O O . ALA A 1 106 ? -5.298 2.015 4.046 1.00 93.31 106 ALA A O 1
ATOM 813 N N . GLU A 1 107 ? -5.633 4.158 3.436 1.00 92.81 107 GLU A N 1
ATOM 814 C CA . GLU A 1 107 ? -5.303 4.750 4.723 1.00 92.81 107 GLU A CA 1
ATOM 8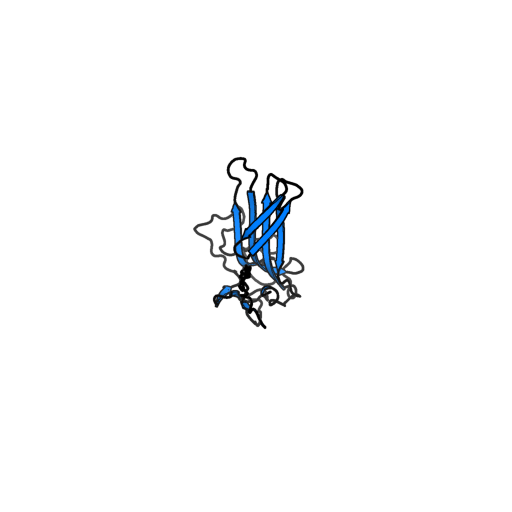15 C C . GLU A 1 107 ? -6.490 5.555 5.249 1.00 92.81 107 GLU A C 1
ATOM 817 O O . GLU A 1 107 ? -7.193 6.231 4.495 1.00 92.81 107 GLU A O 1
ATOM 822 N N . THR A 1 108 ? -6.726 5.492 6.556 1.00 92.94 108 THR A N 1
ATOM 823 C CA . THR A 1 108 ? -7.652 6.407 7.219 1.00 92.94 108 THR A CA 1
ATOM 824 C C . THR A 1 108 ? -7.218 6.687 8.648 1.00 92.94 108 THR A C 1
ATOM 826 O O . THR A 1 108 ? -6.573 5.870 9.305 1.00 92.94 108 THR A O 1
ATOM 829 N N . SER A 1 109 ? -7.664 7.826 9.158 1.00 95.56 109 SER A N 1
ATOM 830 C CA . SER A 1 109 ? -7.692 8.139 10.581 1.00 95.56 109 SER A CA 1
ATOM 831 C C . SER A 1 109 ? -9.120 8.497 10.986 1.00 95.56 109 SER A C 1
ATOM 833 O O . SER A 1 109 ? -9.936 8.908 10.159 1.00 95.56 109 SER A O 1
ATOM 835 N N . ILE A 1 110 ? -9.454 8.284 12.255 1.00 95.06 110 ILE A N 1
ATOM 836 C CA . ILE A 1 110 ? -10.719 8.716 12.849 1.00 95.06 110 ILE A CA 1
ATOM 837 C C . ILE A 1 110 ? -10.352 9.486 14.117 1.00 95.06 110 ILE A C 1
ATOM 839 O O . ILE A 1 110 ? -9.900 8.865 15.088 1.00 95.06 110 ILE A O 1
ATOM 843 N N . PRO A 1 111 ? -10.512 10.823 14.123 1.00 96.06 111 PRO A N 1
ATOM 844 C CA . PRO A 1 111 ? -10.184 11.624 15.289 1.00 96.06 111 PRO A CA 1
ATOM 845 C C . PRO A 1 111 ? -11.106 11.257 16.446 1.00 96.06 111 PRO A C 1
ATOM 847 O O . PRO A 1 111 ? -12.238 10.799 16.251 1.00 96.06 111 PRO A O 1
ATOM 850 N N . GLN A 1 112 ? -10.648 11.516 17.667 1.00 95.38 112 GLN A N 1
ATOM 851 C CA . GLN A 1 112 ? -11.533 11.381 18.813 1.00 95.38 112 GLN A CA 1
ATOM 852 C C . GLN A 1 112 ? -12.733 12.324 18.707 1.00 95.38 112 GLN A C 1
ATOM 854 O O . GLN A 1 112 ? -12.617 13.485 18.312 1.00 95.38 112 GLN A O 1
ATOM 859 N N . VAL A 1 113 ? -13.899 11.823 19.108 1.00 93.31 113 VAL A N 1
ATOM 860 C CA . VAL A 1 113 ? -15.105 12.642 19.244 1.00 93.31 113 VAL A CA 1
ATOM 861 C C . VAL A 1 113 ? -15.159 13.189 20.669 1.00 93.31 113 VAL A C 1
ATOM 863 O O . VAL A 1 113 ? -15.159 12.418 21.634 1.00 93.31 113 VAL A O 1
ATOM 866 N N . GLY A 1 114 ? -15.190 14.518 20.806 1.00 90.88 114 GLY A N 1
ATOM 867 C CA . GLY A 1 114 ? -15.097 15.197 22.102 1.00 90.88 114 GLY A CA 1
ATOM 868 C C . GLY A 1 114 ? -13.816 14.821 22.855 1.00 90.88 114 GLY A C 1
ATOM 869 O O . GLY A 1 114 ? -12.769 14.646 22.247 1.00 90.88 114 GLY A O 1
ATOM 870 N N . ASN A 1 115 ? -13.920 14.636 24.173 1.00 91.38 115 ASN A N 1
ATOM 871 C CA . ASN A 1 115 ? -12.828 14.146 25.028 1.00 91.38 115 ASN A CA 1
ATOM 872 C C . ASN A 1 115 ? -12.992 12.652 25.350 1.00 91.38 115 ASN A C 1
ATOM 874 O O . ASN A 1 115 ? -12.780 12.223 26.484 1.00 91.38 115 ASN A O 1
ATOM 878 N N . SER A 1 116 ? -13.464 11.861 24.382 1.00 94.62 116 SER A N 1
ATOM 879 C CA . SER A 1 116 ? -13.756 10.441 24.609 1.00 94.62 116 SER A CA 1
ATOM 880 C C . SER A 1 116 ? -12.497 9.597 24.831 1.00 94.62 116 SER A C 1
ATOM 882 O O . SER A 1 116 ? -12.587 8.547 25.462 1.00 94.62 116 SER A O 1
ATOM 884 N N . GLY A 1 117 ? -11.335 10.039 24.335 1.00 93.62 117 GLY A N 1
ATOM 885 C CA . GLY A 1 117 ? -10.074 9.295 24.404 1.00 93.62 117 GLY A CA 1
ATOM 886 C C . GLY A 1 117 ? -10.008 8.065 23.490 1.00 93.62 117 GLY A C 1
ATOM 887 O O . GLY A 1 117 ? -9.013 7.343 23.530 1.00 93.62 117 GLY A O 1
ATOM 888 N N . TYR A 1 118 ? -11.046 7.828 22.680 1.00 96.31 118 TYR A N 1
ATOM 889 C CA . TYR A 1 118 ? -11.056 6.833 21.610 1.00 96.31 118 TYR A CA 1
ATOM 890 C C . TYR A 1 118 ? -10.648 7.503 20.307 1.00 96.31 118 TYR A C 1
ATOM 892 O O . TYR A 1 118 ? -11.332 8.412 19.849 1.00 96.31 118 TYR A O 1
ATOM 900 N N . GLU A 1 119 ? -9.558 7.053 19.705 1.00 97.38 119 GLU A N 1
ATOM 901 C CA . GLU A 1 119 ? -9.021 7.629 18.472 1.00 97.38 119 GLU A CA 1
ATOM 902 C C . GLU A 1 119 ? -8.410 6.516 17.626 1.00 97.38 119 GLU A C 1
ATOM 904 O O . GLU A 1 119 ? -7.653 5.697 18.148 1.00 97.38 119 GLU A O 1
ATOM 909 N N . LEU A 1 120 ? -8.700 6.496 16.327 1.00 96.88 120 LEU A N 1
ATOM 910 C CA . LEU A 1 120 ? -7.956 5.692 15.363 1.00 96.88 120 LEU A CA 1
ATOM 911 C C . LEU A 1 120 ? -6.944 6.617 14.697 1.00 96.88 120 LEU A C 1
ATOM 913 O O . LEU A 1 120 ? -7.282 7.353 13.775 1.00 96.88 120 LEU A O 1
ATOM 917 N N . GLU A 1 121 ? -5.709 6.600 15.183 1.00 95.75 121 GLU A N 1
ATOM 918 C CA . GLU A 1 121 ? -4.658 7.455 14.637 1.00 95.75 121 GLU A CA 1
ATOM 919 C C . GLU A 1 121 ? -4.296 7.017 13.217 1.00 95.75 121 GLU A C 1
ATOM 921 O O . GLU A 1 121 ? -4.138 7.857 12.339 1.00 95.75 121 GLU A O 1
ATOM 926 N N . VAL A 1 122 ? -4.182 5.704 12.993 1.00 96.69 122 VAL A N 1
ATOM 927 C CA . VAL A 1 122 ? -3.846 5.142 11.683 1.00 96.69 122 VAL A CA 1
ATOM 928 C C . VAL A 1 122 ? -4.535 3.796 11.500 1.00 96.69 122 VAL A C 1
ATOM 930 O O . VAL A 1 122 ? -4.374 2.894 12.327 1.00 96.69 122 VAL A O 1
ATOM 933 N N . TYR A 1 123 ? -5.228 3.638 10.381 1.00 97.06 123 TYR A N 1
ATOM 934 C CA . TYR A 1 123 ? -5.503 2.354 9.754 1.00 97.06 123 TYR A CA 1
ATOM 935 C C . TYR A 1 123 ? -4.853 2.330 8.376 1.00 97.06 123 TYR A C 1
ATOM 937 O O . TYR A 1 123 ? -5.092 3.246 7.599 1.00 97.06 123 TYR A O 1
ATOM 945 N N . VAL A 1 124 ? -4.072 1.290 8.084 1.00 96.50 124 VAL A N 1
ATOM 946 C CA . VAL A 1 124 ? -3.554 1.007 6.740 1.00 96.50 124 VAL A CA 1
ATOM 947 C C . VAL A 1 124 ? -3.986 -0.389 6.333 1.00 96.50 124 VAL A C 1
ATOM 949 O O . VAL A 1 124 ? -3.845 -1.332 7.117 1.00 96.50 124 VAL A O 1
ATOM 952 N N . ALA A 1 125 ? -4.456 -0.514 5.100 1.00 94.94 125 ALA A N 1
ATOM 953 C CA . ALA A 1 125 ? -4.505 -1.766 4.369 1.00 94.94 125 ALA A CA 1
ATOM 954 C C . ALA A 1 125 ? -3.840 -1.577 3.010 1.00 94.94 125 ALA A C 1
ATOM 956 O O . ALA A 1 125 ? -4.159 -0.618 2.312 1.00 94.94 125 ALA A O 1
ATOM 957 N N . GLY A 1 126 ? -2.944 -2.478 2.626 1.00 94.62 126 GLY A N 1
ATOM 958 C CA . GLY A 1 126 ? -2.235 -2.339 1.360 1.00 94.62 126 GLY A CA 1
ATOM 959 C C . GLY A 1 126 ? -1.634 -3.635 0.850 1.00 94.62 126 GLY A C 1
ATOM 960 O O . GLY A 1 126 ? -1.498 -4.598 1.602 1.00 94.62 126 GLY A O 1
ATOM 961 N N . ILE A 1 127 ? -1.292 -3.632 -0.435 1.00 95.56 127 ILE A N 1
ATOM 962 C CA . ILE A 1 127 ? -0.413 -4.615 -1.070 1.00 95.56 127 ILE A CA 1
ATOM 963 C C . ILE A 1 127 ? 0.794 -3.816 -1.541 1.00 95.56 127 ILE A C 1
ATOM 965 O O . ILE A 1 127 ? 0.655 -2.937 -2.399 1.00 95.56 127 ILE A O 1
ATOM 969 N N . GLU A 1 128 ? 1.935 -4.080 -0.924 1.00 95.81 128 GLU A N 1
ATOM 970 C CA . GLU A 1 128 ? 3.116 -3.223 -0.971 1.00 95.81 128 GLU A CA 1
ATOM 971 C C . GLU A 1 128 ? 4.234 -3.899 -1.757 1.00 95.81 128 GLU A C 1
ATOM 973 O O . GLU A 1 128 ? 4.472 -5.095 -1.589 1.00 95.81 128 GLU A O 1
ATOM 978 N N . ALA A 1 129 ? 4.905 -3.122 -2.601 1.00 96.94 129 ALA A N 1
ATOM 979 C CA . ALA A 1 129 ? 6.180 -3.435 -3.222 1.00 96.94 129 ALA A CA 1
ATOM 980 C C . ALA A 1 129 ? 7.266 -2.698 -2.435 1.00 96.94 129 ALA A C 1
ATOM 982 O O . ALA A 1 129 ? 7.231 -1.471 -2.349 1.00 96.94 129 ALA A O 1
ATOM 983 N N . ALA A 1 130 ? 8.213 -3.436 -1.871 1.00 95.88 130 ALA A N 1
ATOM 984 C CA . ALA A 1 130 ? 9.318 -2.891 -1.092 1.00 95.88 130 ALA A CA 1
ATOM 985 C C . ALA A 1 130 ? 10.572 -3.746 -1.277 1.00 95.88 130 ALA A C 1
ATOM 987 O O . ALA A 1 130 ? 10.505 -4.860 -1.787 1.00 95.88 130 ALA A O 1
ATOM 988 N N . PHE A 1 131 ? 11.720 -3.262 -0.821 1.00 95.75 131 PHE A N 1
ATOM 989 C CA . PHE A 1 131 ? 12.980 -3.995 -0.923 1.00 95.75 131 PHE A CA 1
ATOM 990 C C . PHE A 1 131 ? 13.402 -4.565 0.430 1.00 95.75 131 PHE A C 1
ATOM 992 O O . PHE A 1 131 ? 13.231 -3.922 1.466 1.00 95.75 131 PHE A O 1
ATOM 999 N N . ALA A 1 132 ? 14.006 -5.755 0.429 1.00 92.94 132 ALA A N 1
ATOM 1000 C CA . ALA A 1 132 ? 14.480 -6.421 1.644 1.00 92.94 132 ALA A CA 1
ATOM 1001 C C . ALA A 1 132 ? 15.485 -5.571 2.449 1.00 92.94 132 ALA A C 1
ATOM 1003 O O . ALA A 1 132 ? 15.546 -5.682 3.674 1.00 92.94 132 ALA A O 1
ATOM 1004 N N . ALA A 1 133 ? 16.259 -4.725 1.761 1.00 90.94 133 ALA A N 1
ATOM 1005 C CA . ALA A 1 133 ? 17.226 -3.791 2.336 1.00 90.94 133 ALA A CA 1
ATOM 1006 C C . ALA A 1 133 ? 16.786 -2.315 2.227 1.00 90.94 133 ALA A C 1
ATOM 1008 O O . ALA A 1 133 ? 17.638 -1.427 2.247 1.00 90.94 133 ALA A O 1
ATOM 1009 N N . GLU A 1 134 ? 15.476 -2.062 2.100 1.00 89.00 134 GLU A N 1
ATOM 1010 C CA . GLU A 1 134 ? 14.814 -0.749 1.969 1.00 89.00 134 GLU A CA 1
ATOM 1011 C C . GLU A 1 134 ? 15.113 0.002 0.660 1.00 89.00 134 GLU A C 1
ATOM 1013 O O . GLU A 1 134 ? 14.197 0.529 0.038 1.00 89.00 134 GLU A O 1
ATOM 1018 N N . ASN A 1 135 ? 16.359 0.005 0.188 1.00 94.56 135 ASN A N 1
ATOM 1019 C CA . ASN A 1 135 ? 16.741 0.695 -1.040 1.00 94.56 135 ASN A CA 1
ATOM 1020 C C . ASN A 1 135 ? 16.422 -0.126 -2.301 1.00 94.56 135 ASN A C 1
ATOM 1022 O O . ASN A 1 135 ? 16.565 -1.352 -2.276 1.00 94.56 135 ASN A O 1
ATOM 1026 N N . PRO A 1 136 ? 16.093 0.531 -3.431 1.00 96.38 136 PRO A N 1
ATOM 1027 C CA . PRO A 1 136 ? 15.914 -0.139 -4.712 1.00 96.38 136 PRO A CA 1
ATOM 1028 C C . PRO A 1 136 ? 17.188 -0.859 -5.159 1.00 96.38 136 PRO A C 1
ATOM 1030 O O . PRO A 1 136 ? 18.155 -0.245 -5.609 1.00 96.38 136 PRO A O 1
ATOM 1033 N N . VAL A 1 137 ? 17.184 -2.183 -5.041 1.00 96.12 137 VAL A N 1
ATOM 1034 C CA . VAL A 1 137 ? 18.264 -3.063 -5.491 1.00 96.12 137 VAL A CA 1
ATOM 1035 C C . VAL A 1 137 ? 17.643 -4.230 -6.239 1.00 96.12 137 VAL A C 1
ATOM 1037 O O . VAL A 1 137 ? 16.676 -4.842 -5.782 1.00 96.12 137 VAL A O 1
ATOM 1040 N N . ASP A 1 138 ? 18.181 -4.524 -7.421 1.00 96.25 138 ASP A N 1
ATOM 1041 C CA . ASP A 1 138 ? 17.716 -5.670 -8.191 1.00 96.25 138 ASP A CA 1
ATOM 1042 C C . ASP A 1 138 ? 18.041 -6.976 -7.464 1.00 96.25 138 ASP A C 1
ATOM 1044 O O . ASP A 1 138 ? 19.164 -7.184 -7.007 1.00 96.25 138 ASP A O 1
ATOM 1048 N N . GLY A 1 139 ? 17.047 -7.849 -7.354 1.00 94.88 139 GLY A N 1
ATOM 1049 C CA . GLY A 1 139 ? 17.122 -9.076 -6.575 1.00 94.88 139 GLY A CA 1
ATOM 1050 C C . GLY A 1 139 ? 16.630 -8.944 -5.133 1.00 94.88 139 GLY A C 1
ATOM 1051 O O . GLY A 1 139 ? 16.449 -9.980 -4.504 1.00 94.88 139 GLY A O 1
ATOM 1052 N N . ASP A 1 140 ? 16.356 -7.734 -4.628 1.00 96.19 140 ASP A N 1
ATOM 1053 C CA . ASP A 1 140 ? 15.838 -7.512 -3.266 1.00 96.19 140 ASP A CA 1
ATOM 1054 C C . ASP A 1 140 ? 14.314 -7.304 -3.214 1.00 96.19 140 ASP A C 1
ATOM 1056 O O . ASP A 1 140 ? 13.763 -7.043 -2.143 1.00 96.19 140 ASP A O 1
ATOM 1060 N N . GLN A 1 141 ? 13.613 -7.430 -4.343 1.00 96.56 141 GLN A N 1
ATOM 1061 C CA . GLN A 1 141 ? 12.178 -7.167 -4.447 1.00 96.56 141 GLN A CA 1
ATOM 1062 C C . GLN A 1 141 ? 11.348 -8.063 -3.517 1.00 96.56 141 GLN A C 1
ATOM 1064 O O . GLN A 1 141 ? 11.385 -9.293 -3.607 1.00 96.56 141 GLN A O 1
ATOM 1069 N N . GLN A 1 142 ? 10.524 -7.439 -2.681 1.00 95.44 142 GLN A N 1
ATOM 1070 C CA . GLN A 1 142 ? 9.548 -8.077 -1.807 1.00 95.44 142 GLN A CA 1
ATOM 1071 C C . GLN A 1 142 ? 8.149 -7.519 -2.054 1.00 95.44 142 GLN A C 1
ATOM 1073 O O . GLN A 1 142 ? 7.948 -6.320 -2.232 1.00 95.44 142 GLN A O 1
ATOM 1078 N N . SER A 1 143 ? 7.163 -8.409 -2.017 1.00 95.19 143 SER A N 1
ATOM 1079 C CA . SER A 1 143 ? 5.752 -8.038 -1.989 1.00 95.19 143 SER A CA 1
ATOM 1080 C C . SER A 1 143 ? 5.081 -8.628 -0.765 1.00 95.19 143 SER A C 1
ATOM 1082 O O . SER A 1 143 ? 5.347 -9.785 -0.426 1.00 95.19 143 SER A O 1
ATOM 1084 N N . PHE A 1 144 ? 4.162 -7.897 -0.154 1.00 94.38 144 PHE A N 1
ATOM 1085 C CA . PHE A 1 144 ? 3.349 -8.421 0.939 1.00 94.38 144 PHE A CA 1
ATOM 1086 C C . PHE A 1 144 ? 2.058 -7.623 1.092 1.00 94.38 144 PHE A C 1
ATOM 1088 O O . PHE A 1 144 ? 1.951 -6.480 0.648 1.00 94.38 144 PHE A O 1
ATOM 1095 N N . ALA A 1 145 ? 1.069 -8.226 1.745 1.00 93.00 145 ALA A N 1
ATOM 1096 C CA . ALA A 1 145 ? -0.110 -7.505 2.201 1.00 93.00 145 ALA A CA 1
ATOM 1097 C C . ALA A 1 145 ? 0.119 -6.974 3.622 1.00 93.00 145 ALA A C 1
ATOM 1099 O O . ALA A 1 145 ? 0.677 -7.676 4.466 1.00 93.00 145 ALA A O 1
ATOM 1100 N N . ARG A 1 146 ? -0.341 -5.757 3.916 1.00 94.00 146 ARG A N 1
ATOM 1101 C CA . ARG A 1 146 ? -0.235 -5.134 5.242 1.00 94.00 146 ARG A CA 1
ATOM 1102 C C . ARG A 1 146 ? -1.601 -4.794 5.811 1.00 94.00 146 ARG A C 1
ATOM 1104 O O . ARG A 1 146 ? -2.441 -4.219 5.125 1.00 94.00 146 ARG A O 1
ATOM 1111 N N . ILE A 1 147 ? -1.771 -5.052 7.109 1.00 93.94 147 ILE A N 1
ATOM 1112 C CA . ILE A 1 147 ? -2.767 -4.398 7.963 1.00 93.94 147 ILE A CA 1
ATOM 1113 C C . ILE A 1 147 ? -2.044 -3.703 9.117 1.00 93.94 147 ILE A C 1
ATOM 1115 O O . ILE A 1 147 ? -1.332 -4.341 9.895 1.00 93.94 147 ILE A O 1
ATOM 1119 N N . ARG A 1 148 ? -2.256 -2.396 9.276 1.00 97.06 148 ARG A N 1
ATOM 1120 C CA . ARG A 1 148 ? -1.750 -1.623 10.418 1.00 97.06 148 ARG A CA 1
ATOM 1121 C C . ARG A 1 148 ? -2.895 -0.926 11.126 1.00 97.06 148 ARG A C 1
ATOM 1123 O O . ARG A 1 148 ? -3.701 -0.265 10.488 1.00 97.06 148 ARG A O 1
ATOM 1130 N N . ILE A 1 149 ? -2.940 -1.049 12.450 1.00 97.44 149 ILE A N 1
ATOM 1131 C CA . ILE A 1 149 ? -3.933 -0.394 13.307 1.00 97.44 149 ILE A CA 1
ATOM 1132 C C . ILE A 1 149 ? -3.196 0.265 14.469 1.00 97.44 149 ILE A C 1
ATOM 1134 O O . ILE A 1 149 ? -2.557 -0.409 15.277 1.00 97.44 149 ILE A O 1
ATOM 1138 N N . ARG A 1 150 ? -3.306 1.588 14.574 1.00 97.94 150 ARG A N 1
ATOM 1139 C CA . ARG A 1 150 ? -2.826 2.381 15.708 1.00 97.94 150 ARG A CA 1
ATOM 1140 C C . ARG A 1 150 ? -4.010 3.118 16.307 1.00 97.94 150 ARG A C 1
ATOM 1142 O O . ARG A 1 150 ? -4.531 4.038 15.683 1.00 97.94 150 ARG A O 1
ATOM 1149 N N . ALA A 1 151 ? -4.428 2.720 17.505 1.00 97.62 151 ALA A N 1
ATOM 1150 C CA . ALA A 1 151 ? -5.572 3.323 18.177 1.00 97.62 151 ALA A CA 1
ATOM 1151 C C . ALA A 1 151 ? -5.272 3.681 19.636 1.00 97.62 151 ALA A C 1
ATOM 1153 O O . ALA A 1 151 ? -4.608 2.940 20.370 1.00 97.62 151 ALA A O 1
ATOM 1154 N N . SER A 1 152 ? -5.780 4.838 20.045 1.00 97.75 152 SER A N 1
ATOM 1155 C CA . SER A 1 152 ? -5.805 5.304 21.425 1.00 97.75 152 SER A CA 1
ATOM 1156 C C . SER A 1 152 ? -7.097 4.830 22.083 1.00 97.75 152 SER A C 1
ATOM 1158 O O . SER A 1 152 ? -8.174 4.945 21.494 1.00 97.75 152 SER A O 1
ATOM 1160 N N . VAL A 1 153 ? -6.997 4.303 23.303 1.00 97.50 153 VAL A N 1
ATOM 1161 C CA . VAL A 1 153 ? -8.166 3.910 24.102 1.00 97.50 153 VAL A CA 1
ATOM 1162 C C . VAL A 1 153 ? -8.012 4.392 25.548 1.00 97.50 153 VAL A C 1
ATOM 1164 O O . VAL A 1 153 ? -6.917 4.301 26.104 1.00 97.50 153 VAL A O 1
ATOM 1167 N N . PRO A 1 154 ? -9.079 4.883 26.204 1.00 97.25 154 PRO A N 1
ATOM 1168 C CA . PRO A 1 154 ? -8.992 5.515 27.524 1.00 97.25 154 PRO A CA 1
ATOM 1169 C C . PRO A 1 154 ? -9.022 4.516 28.689 1.00 97.25 154 PRO A C 1
ATOM 1171 O O . PRO A 1 154 ? -8.855 4.909 29.843 1.00 97.25 154 PRO A O 1
ATOM 1174 N N . ARG A 1 155 ? -9.295 3.233 28.423 1.00 97.44 155 ARG A N 1
ATOM 1175 C CA . ARG A 1 155 ? -9.492 2.200 29.449 1.00 97.44 155 ARG A CA 1
ATOM 1176 C C . ARG A 1 155 ? -8.796 0.904 29.065 1.00 97.44 155 ARG A C 1
ATOM 1178 O O . ARG A 1 155 ? -8.680 0.584 27.884 1.00 97.44 155 ARG A O 1
ATOM 1185 N N . THR A 1 156 ? -8.369 0.152 30.069 1.00 98.25 156 THR A N 1
ATOM 1186 C CA . THR A 1 156 ? -7.923 -1.230 29.890 1.00 98.25 156 THR A CA 1
ATOM 1187 C C . THR A 1 156 ? -9.118 -2.138 29.600 1.00 98.25 156 THR A C 1
ATOM 1189 O O . THR A 1 156 ? -10.263 -1.791 29.902 1.00 98.25 156 THR A O 1
ATOM 1192 N N . GLY A 1 157 ? -8.859 -3.292 28.994 1.00 97.62 157 GLY A N 1
ATOM 1193 C CA . GLY A 1 157 ? -9.883 -4.274 28.651 1.00 97.62 157 GLY A CA 1
ATOM 1194 C C . GLY A 1 157 ? -9.670 -4.897 27.280 1.00 97.62 157 GLY A C 1
ATOM 1195 O O . GLY A 1 157 ? -8.689 -4.622 26.589 1.00 97.62 157 GLY A O 1
ATOM 1196 N N . THR A 1 158 ? -10.604 -5.755 26.888 1.00 97.69 158 THR A N 1
ATOM 1197 C CA . THR A 1 158 ? -10.583 -6.414 25.583 1.00 97.69 158 THR A CA 1
ATOM 1198 C C . THR A 1 158 ? -11.322 -5.572 24.551 1.00 97.69 158 THR A C 1
ATOM 1200 O O . THR A 1 158 ? -12.494 -5.245 24.727 1.00 97.69 158 THR A O 1
ATOM 1203 N N . TYR A 1 159 ? -10.632 -5.248 23.464 1.00 96.62 159 TYR A N 1
ATOM 1204 C CA . TYR A 1 159 ? -11.158 -4.506 22.329 1.00 96.62 159 TYR A CA 1
ATOM 1205 C C . TYR A 1 159 ? -11.282 -5.424 21.123 1.00 96.62 159 TYR A C 1
ATOM 1207 O O . TYR A 1 159 ? -10.380 -6.208 20.841 1.00 96.62 159 TYR A O 1
ATOM 1215 N N . THR A 1 160 ? -12.398 -5.304 20.411 1.00 95.75 160 THR A N 1
ATOM 1216 C CA . THR A 1 160 ? -12.608 -5.937 19.106 1.00 95.75 160 THR A CA 1
ATOM 1217 C C . THR A 1 160 ? -12.543 -4.854 18.039 1.00 95.75 160 THR A C 1
ATOM 1219 O O . THR A 1 160 ? -13.299 -3.886 18.103 1.00 95.75 160 THR A O 1
ATOM 1222 N N . ILE A 1 161 ? -11.644 -5.005 17.072 1.00 93.00 161 ILE A N 1
ATOM 1223 C CA . ILE A 1 161 ? -11.501 -4.102 15.931 1.00 93.00 161 ILE A CA 1
ATOM 1224 C C . ILE A 1 161 ? -11.976 -4.852 14.694 1.00 93.00 161 ILE A C 1
ATOM 1226 O O . ILE A 1 161 ? -11.386 -5.857 14.318 1.00 93.00 161 ILE A O 1
ATOM 1230 N N . THR A 1 162 ? -13.047 -4.373 14.067 1.00 93.06 162 THR A N 1
ATOM 1231 C CA . THR A 1 162 ? -13.528 -4.905 12.785 1.00 93.06 162 THR A CA 1
ATOM 1232 C C . THR A 1 162 ? -13.042 -3.999 11.664 1.00 93.06 162 THR A C 1
ATOM 1234 O O . THR A 1 162 ? -13.236 -2.787 11.727 1.00 93.06 162 THR A O 1
ATOM 1237 N N . HIS A 1 163 ? -12.411 -4.580 10.650 1.00 90.94 163 HIS A N 1
ATOM 1238 C CA . HIS A 1 163 ? -11.914 -3.876 9.472 1.00 90.94 163 HIS A CA 1
ATOM 1239 C C . HIS A 1 163 ? -12.277 -4.661 8.198 1.00 90.94 163 HIS A C 1
ATOM 1241 O O . HIS A 1 163 ? -12.654 -5.829 8.301 1.00 90.94 163 HIS A O 1
ATOM 1247 N N . PRO A 1 164 ? -12.168 -4.069 6.991 1.00 88.50 164 PRO A N 1
ATOM 1248 C CA . PRO A 1 164 ? -12.603 -4.715 5.743 1.00 88.50 164 PRO A CA 1
ATOM 1249 C C . PRO A 1 164 ? -12.033 -6.117 5.473 1.00 88.50 164 PRO A C 1
ATOM 1251 O O . PRO A 1 164 ? -12.630 -6.883 4.728 1.00 88.50 164 PRO A O 1
ATOM 1254 N N . TYR A 1 165 ? -10.902 -6.451 6.096 1.00 87.38 165 TYR A N 1
ATOM 1255 C CA . TYR A 1 165 ? -10.154 -7.693 5.884 1.00 87.38 165 TYR A CA 1
ATOM 1256 C C . TYR A 1 165 ? -10.198 -8.658 7.081 1.00 87.38 165 TYR A C 1
ATOM 1258 O O . TYR A 1 165 ? -9.464 -9.645 7.089 1.00 87.38 165 TYR A O 1
ATOM 1266 N N . GLY A 1 166 ? -10.992 -8.374 8.121 1.00 88.75 166 GLY A N 1
ATOM 1267 C CA . GLY A 1 166 ? -11.086 -9.259 9.280 1.00 88.75 166 GLY A CA 1
ATOM 1268 C C . GLY A 1 166 ? -11.454 -8.589 10.600 1.00 88.75 166 GLY A C 1
ATOM 1269 O O . GLY A 1 166 ? -11.980 -7.475 10.662 1.00 88.75 166 GLY A O 1
ATOM 1270 N N . VAL A 1 167 ? -11.200 -9.330 11.678 1.00 92.69 167 VAL A N 1
ATOM 1271 C CA . VAL A 1 167 ? -11.481 -8.920 13.053 1.00 92.69 167 VAL A CA 1
ATOM 1272 C C . VAL A 1 167 ? -10.260 -9.206 13.915 1.00 92.69 167 VAL A C 1
ATOM 1274 O O . VAL A 1 167 ? -9.8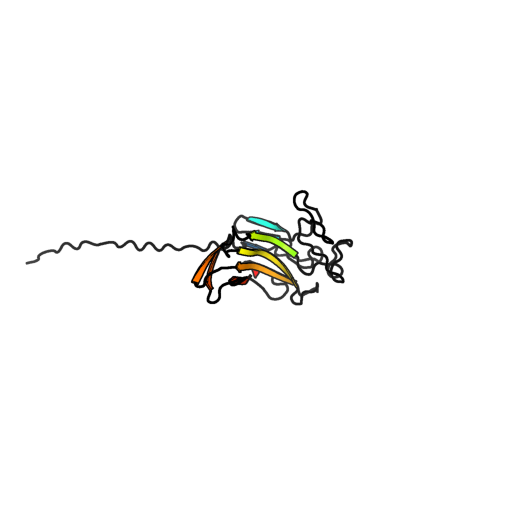08 -10.345 13.989 1.00 92.69 167 VAL A O 1
ATOM 1277 N N . GLU A 1 168 ? -9.771 -8.185 14.610 1.00 92.12 168 GLU A N 1
ATOM 1278 C CA . GLU A 1 168 ? -8.680 -8.293 15.576 1.00 92.12 168 GLU A CA 1
ATOM 1279 C C . GLU A 1 168 ? -9.236 -8.175 16.995 1.00 92.12 168 GLU A C 1
ATOM 1281 O O . GLU A 1 168 ? -10.068 -7.312 17.280 1.00 92.12 168 GLU A O 1
ATOM 1286 N N . THR A 1 169 ? -8.766 -9.023 17.908 1.00 95.69 169 THR A N 1
ATOM 1287 C CA . THR A 1 169 ? -9.110 -8.933 19.334 1.00 95.69 169 THR A CA 1
ATOM 1288 C C . THR A 1 169 ? -7.852 -8.669 20.144 1.00 95.69 169 THR A C 1
ATOM 1290 O O . THR A 1 169 ? -6.919 -9.468 20.132 1.00 95.69 169 THR A O 1
ATOM 1293 N N . VAL A 1 170 ? -7.826 -7.549 20.864 1.00 96.31 170 VAL A N 1
ATOM 1294 C CA . VAL A 1 170 ? -6.655 -7.087 21.616 1.00 96.31 170 VAL A CA 1
ATOM 1295 C C . VAL A 1 170 ? -7.017 -6.911 23.079 1.00 96.31 170 VAL A C 1
ATOM 1297 O O . VAL A 1 170 ? -7.969 -6.208 23.413 1.00 96.31 170 VAL A O 1
ATOM 1300 N N . ASN A 1 171 ? -6.230 -7.512 23.969 1.00 97.75 171 ASN A N 1
ATOM 1301 C CA . ASN A 1 171 ? -6.325 -7.249 25.399 1.00 97.75 171 ASN A CA 1
ATOM 1302 C C . ASN A 1 171 ? -5.388 -6.097 25.788 1.00 97.75 171 ASN A C 1
ATOM 1304 O O . ASN A 1 171 ? -4.175 -6.275 25.868 1.00 97.75 171 ASN A O 1
ATOM 1308 N N . VAL A 1 172 ? -5.952 -4.917 26.037 1.00 98.00 172 VAL A N 1
ATOM 1309 C CA . VAL A 1 172 ? -5.209 -3.717 26.430 1.00 98.00 172 VAL A CA 1
ATOM 1310 C C . VAL A 1 172 ? -5.006 -3.712 27.942 1.00 98.00 172 VAL A C 1
ATOM 1312 O O . VAL A 1 172 ? -5.955 -3.545 28.711 1.00 98.00 172 VAL A O 1
ATOM 1315 N N . THR A 1 173 ? -3.754 -3.853 28.371 1.00 97.50 173 THR A N 1
ATOM 1316 C CA . THR A 1 173 ? -3.347 -3.811 29.787 1.00 97.50 173 THR A CA 1
ATOM 1317 C C . THR A 1 173 ? -2.898 -2.423 30.247 1.00 97.50 173 THR A C 1
ATOM 1319 O O . THR A 1 173 ? -2.938 -2.144 31.443 1.00 97.50 173 THR A O 1
ATOM 1322 N N . THR A 1 174 ? -2.564 -1.534 29.307 1.00 97.75 174 THR A N 1
ATOM 1323 C CA . THR A 1 174 ? -2.201 -0.131 29.555 1.00 97.75 174 THR A CA 1
ATOM 1324 C C . THR A 1 174 ? -2.979 0.764 28.597 1.00 97.75 174 THR A C 1
ATOM 1326 O O . THR A 1 174 ? -2.806 0.669 27.386 1.00 97.75 174 THR A O 1
ATOM 1329 N N . ALA A 1 175 ? -3.841 1.628 29.133 1.00 97.62 175 ALA A N 1
ATOM 1330 C CA . ALA A 1 175 ? -4.602 2.597 28.346 1.00 97.62 175 ALA A CA 1
ATOM 1331 C C . ALA A 1 175 ? -3.739 3.794 27.907 1.00 97.62 175 ALA A C 1
ATOM 1333 O O . ALA A 1 175 ? -2.691 4.066 28.491 1.00 97.62 175 ALA A O 1
ATOM 1334 N N . GLY A 1 176 ? -4.218 4.546 26.918 1.00 96.56 176 GLY A N 1
ATOM 1335 C CA . GLY A 1 176 ? -3.579 5.761 26.425 1.00 96.56 176 GLY A CA 1
ATOM 1336 C C . GLY A 1 176 ? -3.390 5.765 24.913 1.00 96.56 176 GLY A C 1
ATOM 1337 O O . GLY A 1 176 ? -4.011 4.994 24.175 1.00 96.56 176 GLY A O 1
ATOM 1338 N N . ARG A 1 177 ? -2.527 6.672 24.450 1.00 96.69 177 ARG A N 1
ATOM 1339 C CA . ARG A 1 177 ? -2.226 6.836 23.028 1.00 96.69 177 ARG A CA 1
ATOM 1340 C C . ARG A 1 177 ? -1.540 5.593 22.465 1.00 96.69 177 ARG A C 1
ATOM 1342 O O . ARG A 1 177 ? -0.558 5.131 23.040 1.00 96.69 177 ARG A O 1
ATOM 1349 N N . ARG A 1 178 ? -2.030 5.095 21.322 1.00 96.00 178 ARG A N 1
ATOM 1350 C CA . ARG A 1 178 ? -1.520 3.877 20.652 1.00 96.00 178 ARG A CA 1
ATOM 1351 C C . ARG A 1 178 ? -1.437 2.655 21.579 1.00 96.00 178 ARG A C 1
ATOM 1353 O O . ARG A 1 178 ? -0.598 1.780 21.380 1.00 96.00 178 ARG A O 1
ATOM 1360 N N . ALA A 1 179 ? -2.321 2.584 22.575 1.00 97.38 179 ALA A N 1
ATOM 1361 C CA . ALA A 1 179 ? -2.485 1.405 23.424 1.00 97.38 179 ALA A CA 1
ATOM 1362 C C . ALA A 1 179 ? -2.846 0.148 22.608 1.00 97.38 179 ALA A C 1
ATOM 1364 O O . ALA A 1 179 ? -2.571 -0.971 23.033 1.00 97.38 179 ALA A O 1
ATOM 1365 N N . ILE A 1 180 ? -3.409 0.336 21.411 1.00 97.75 180 ILE A N 1
ATOM 1366 C CA . ILE A 1 180 ? -3.471 -0.672 20.355 1.00 97.75 180 ILE A CA 1
ATOM 1367 C C . ILE A 1 180 ? -2.466 -0.266 19.272 1.00 97.75 180 ILE A C 1
ATOM 1369 O O . ILE A 1 180 ? -2.577 0.818 18.694 1.00 97.75 180 ILE A O 1
ATOM 1373 N N . ASN A 1 181 ? -1.495 -1.135 18.996 1.00 96.75 181 ASN A N 1
ATOM 1374 C CA . ASN A 1 181 ? -0.477 -0.939 17.966 1.00 96.75 181 ASN A CA 1
ATOM 1375 C C . ASN A 1 181 ? -0.189 -2.277 17.278 1.00 96.75 181 ASN A C 1
ATOM 1377 O O . ASN A 1 181 ? 0.627 -3.068 17.746 1.00 96.75 181 ASN A O 1
ATOM 1381 N N . ILE A 1 182 ? -0.913 -2.538 16.196 1.00 95.44 182 ILE A N 1
ATOM 1382 C CA . ILE A 1 182 ? -0.843 -3.774 15.421 1.00 95.44 182 ILE A CA 1
ATOM 1383 C C . ILE A 1 182 ? -0.210 -3.447 14.073 1.00 95.44 182 ILE A C 1
ATOM 1385 O O . ILE A 1 182 ? -0.593 -2.479 13.416 1.00 95.44 182 ILE A O 1
ATOM 1389 N N . THR A 1 183 ? 0.752 -4.257 13.649 1.00 94.62 183 THR A N 1
ATOM 1390 C CA . THR A 1 183 ? 1.186 -4.351 12.252 1.00 94.62 183 THR A CA 1
ATOM 1391 C C . THR A 1 183 ? 1.243 -5.828 11.912 1.00 94.62 183 THR A C 1
ATOM 1393 O O . THR A 1 183 ? 1.877 -6.601 12.628 1.00 94.62 183 THR A O 1
ATOM 1396 N N . ARG A 1 184 ? 0.535 -6.214 10.858 1.00 91.12 184 ARG A N 1
ATOM 1397 C CA . ARG A 1 184 ? 0.531 -7.561 10.306 1.00 91.12 184 ARG A CA 1
ATOM 1398 C C . ARG A 1 184 ? 0.959 -7.455 8.858 1.00 91.12 184 ARG A C 1
ATOM 1400 O O . ARG A 1 184 ? 0.184 -6.962 8.043 1.00 91.12 184 ARG A O 1
ATOM 1407 N N . ASP A 1 185 ? 2.160 -7.936 8.585 1.00 90.44 185 ASP A N 1
ATOM 1408 C CA . ASP A 1 185 ? 2.653 -8.125 7.229 1.00 90.44 185 ASP A CA 1
ATOM 1409 C C . ASP A 1 185 ? 2.459 -9.604 6.878 1.00 90.44 185 ASP A C 1
ATOM 1411 O O . ASP A 1 185 ? 2.787 -10.498 7.664 1.00 90.44 185 ASP A O 1
ATOM 1415 N N . ILE A 1 186 ? 1.816 -9.860 5.747 1.00 87.12 186 ILE A N 1
ATOM 1416 C CA . ILE A 1 186 ? 1.311 -11.166 5.334 1.00 87.12 186 ILE A CA 1
ATOM 1417 C C . ILE A 1 186 ? 1.967 -11.507 4.009 1.00 87.12 186 ILE A C 1
ATOM 1419 O O . ILE A 1 186 ? 1.910 -10.722 3.062 1.00 87.12 186 ILE A O 1
ATOM 1423 N N . GLY A 1 187 ? 2.561 -12.696 3.941 1.00 82.81 187 GLY A N 1
ATOM 1424 C CA . GLY A 1 187 ? 3.055 -13.199 2.671 1.00 82.81 187 GLY A CA 1
ATOM 1425 C C . GLY A 1 187 ? 4.417 -12.673 2.240 1.00 82.81 187 GLY A C 1
ATOM 1426 O O . GLY A 1 187 ? 4.703 -12.688 1.047 1.00 82.81 187 GLY A O 1
ATOM 1427 N N . ILE A 1 188 ? 5.261 -12.224 3.177 1.00 84.00 188 ILE A N 1
ATOM 1428 C CA . ILE A 1 188 ? 6.655 -11.882 2.862 1.00 84.00 188 ILE A CA 1
ATOM 1429 C C . ILE A 1 188 ? 7.383 -13.170 2.452 1.00 84.00 188 ILE A C 1
ATOM 1431 O O . ILE A 1 188 ? 7.715 -14.014 3.288 1.00 84.00 188 ILE A O 1
ATOM 1435 N N . GLY A 1 189 ? 7.589 -13.331 1.147 1.00 80.44 189 GLY A N 1
ATOM 1436 C CA . GLY A 1 189 ? 8.393 -14.399 0.565 1.00 80.44 189 GLY A CA 1
ATOM 1437 C C . GLY A 1 189 ? 9.890 -14.081 0.564 1.00 80.44 189 GLY A C 1
ATOM 1438 O O . GLY A 1 189 ? 10.327 -12.989 0.929 1.00 80.44 189 GLY A O 1
ATOM 1439 N N . ALA A 1 190 ? 10.694 -15.047 0.109 1.00 85.56 190 ALA A N 1
ATOM 1440 C CA . ALA A 1 190 ? 12.060 -14.75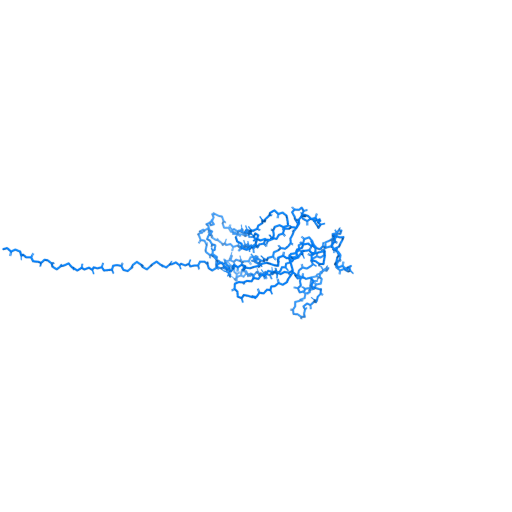1 -0.325 1.00 85.56 190 ALA A CA 1
ATOM 1441 C C . ALA A 1 190 ? 12.030 -13.713 -1.467 1.00 85.56 190 ALA A C 1
ATOM 1443 O O . ALA A 1 190 ? 11.033 -13.674 -2.195 1.00 85.56 190 ALA A O 1
ATOM 1444 N N . PRO A 1 191 ? 13.088 -12.908 -1.660 1.00 88.50 191 PRO A N 1
ATOM 1445 C CA . PRO A 1 191 ? 13.114 -11.933 -2.742 1.00 88.50 191 PRO A CA 1
ATOM 1446 C C . PRO A 1 191 ? 12.765 -12.547 -4.108 1.00 88.50 191 PRO A C 1
ATOM 1448 O O . PRO A 1 191 ? 13.203 -13.654 -4.434 1.00 88.50 191 PRO A O 1
ATOM 1451 N N . GLY A 1 192 ? 11.907 -11.865 -4.867 1.00 88.75 192 GLY A N 1
ATOM 1452 C CA . GLY A 1 192 ? 11.365 -12.342 -6.145 1.00 88.75 192 GLY A CA 1
ATOM 1453 C C . GLY A 1 192 ? 10.241 -13.390 -6.049 1.00 88.75 192 GLY A C 1
ATOM 1454 O O . GLY A 1 192 ? 9.661 -13.752 -7.073 1.00 88.75 192 GLY A O 1
ATOM 1455 N N . ASN A 1 193 ? 9.892 -13.881 -4.851 1.00 91.56 193 ASN A N 1
ATOM 1456 C CA . ASN A 1 193 ? 8.703 -14.713 -4.649 1.00 91.56 193 ASN A CA 1
ATOM 1457 C C . ASN A 1 193 ? 7.489 -13.847 -4.293 1.00 91.56 193 ASN A C 1
ATOM 1459 O O . ASN A 1 193 ? 7.249 -13.527 -3.129 1.00 91.56 193 ASN A O 1
ATOM 1463 N N . PHE A 1 194 ? 6.686 -13.544 -5.309 1.00 94.62 194 PHE A N 1
ATOM 1464 C CA . PHE A 1 194 ? 5.525 -12.665 -5.180 1.00 94.62 194 PHE A CA 1
ATOM 1465 C C . PHE A 1 194 ? 4.201 -13.383 -4.884 1.00 94.62 194 PHE A C 1
ATOM 1467 O O . PHE A 1 194 ? 3.167 -12.738 -4.703 1.00 94.62 194 PHE A O 1
ATOM 1474 N N . GLN A 1 195 ? 4.215 -14.717 -4.794 1.00 91.75 195 GLN A N 1
ATOM 1475 C CA . GLN A 1 195 ? 3.016 -15.497 -4.470 1.00 91.75 195 GLN A CA 1
ATOM 1476 C C . GLN A 1 195 ? 2.668 -15.461 -2.982 1.00 91.75 195 GLN A C 1
ATOM 1478 O O . GLN A 1 195 ? 1.536 -15.761 -2.620 1.00 91.75 195 GLN A O 1
ATOM 1483 N N . GLY A 1 196 ? 3.609 -15.076 -2.112 1.00 87.38 196 GLY A N 1
ATOM 1484 C CA . GLY A 1 196 ? 3.367 -15.061 -0.671 1.00 87.38 196 GLY A CA 1
ATOM 1485 C C . GLY A 1 196 ? 2.184 -14.171 -0.277 1.00 87.38 196 GLY A C 1
ATOM 1486 O O . GLY A 1 196 ? 1.408 -14.547 0.597 1.00 87.38 196 GLY A O 1
ATOM 1487 N N . ALA A 1 197 ? 1.982 -13.040 -0.963 1.00 86.50 197 ALA A N 1
ATOM 1488 C CA . ALA A 1 197 ? 0.868 -12.126 -0.702 1.00 86.50 197 ALA A CA 1
ATOM 1489 C C . ALA A 1 197 ? -0.529 -12.751 -0.930 1.00 86.50 197 ALA A C 1
ATOM 1491 O O . ALA A 1 197 ? -1.517 -12.193 -0.454 1.00 86.50 197 ALA A O 1
ATOM 1492 N N . LEU A 1 198 ? -0.627 -13.899 -1.619 1.00 87.31 198 LEU A N 1
ATOM 1493 C CA . LEU A 1 198 ? -1.891 -14.614 -1.835 1.00 87.31 198 LEU A CA 1
ATOM 1494 C C . LEU A 1 198 ? -2.421 -15.322 -0.571 1.00 87.31 198 LEU A C 1
ATOM 1496 O O . LEU A 1 198 ? -3.628 -15.551 -0.475 1.00 87.31 198 LEU A O 1
ATOM 1500 N N . GLY A 1 199 ? -1.555 -15.612 0.409 1.00 72.38 199 GLY A N 1
ATOM 1501 C CA . GLY A 1 199 ? -1.904 -16.317 1.652 1.00 72.38 199 GLY A CA 1
ATOM 1502 C C . GLY A 1 199 ? -1.145 -17.619 1.857 1.00 72.38 199 GLY A C 1
ATOM 1503 O O . GLY A 1 199 ? -1.247 -18.511 0.987 1.00 72.38 199 GLY A O 1
#